Protein AF-A0A2S4KTC9-F1 (afdb_monomer_lite)

Foldseek 3Di:
DDDDDDDPPPPPPPPPQCVCLLDPPDADPDAADPCLVVDPLLVLLPAQDQDDPLNVLLLVLQCVQLVPPPDPPVCSVVRPDGDLVSVLCSLVVDDPVSNVSLLVSLVRLLVVCVVCVVVSSVCSVRVVNSSVCSCVVDDNSSVSSVNSVSSSVSNCVVPPDPDDDDPPPPPDDDDDDDDDDDDDDDDDDDDDDDDDDDDDDDDDDDPPDDDDDDDDDDDDD

Structure (mmCIF, N/CA/C/O backbone):
data_AF-A0A2S4KTC9-F1
#
_entry.id   AF-A0A2S4KTC9-F1
#
loop_
_atom_site.group_PDB
_atom_site.id
_atom_site.type_symbol
_atom_site.label_atom_id
_atom_site.label_alt_id
_atom_site.label_comp_id
_atom_site.label_asym_id
_atom_site.label_entity_id
_atom_site.label_seq_id
_atom_site.pdbx_PDB_ins_code
_atom_site.Cartn_x
_atom_site.Cartn_y
_atom_site.Cartn_z
_atom_site.occupancy
_atom_site.B_iso_or_equiv
_atom_site.auth_seq_id
_atom_site.auth_comp_id
_atom_site.auth_asym_id
_atom_site.auth_atom_id
_atom_site.pdbx_PDB_model_num
ATOM 1 N N . MET A 1 1 ? -43.447 -28.171 -17.732 1.00 36.06 1 MET A N 1
ATOM 2 C CA . MET A 1 1 ? -42.106 -27.957 -18.315 1.00 36.06 1 MET A CA 1
ATOM 3 C C . MET A 1 1 ? -41.430 -26.846 -17.521 1.00 36.06 1 MET A C 1
ATOM 5 O O . MET A 1 1 ? -41.866 -25.710 -17.619 1.00 36.06 1 MET A O 1
ATOM 9 N N . LYS A 1 2 ? -40.484 -27.182 -16.632 1.00 36.31 2 LYS A N 1
ATOM 10 C CA . LYS A 1 2 ? -39.715 -26.209 -15.835 1.00 36.31 2 LYS A CA 1
ATOM 11 C C . LYS A 1 2 ? -38.418 -25.915 -16.589 1.00 36.31 2 LYS A C 1
ATOM 13 O O . LYS A 1 2 ? -37.618 -26.827 -16.763 1.00 36.31 2 LYS A O 1
ATOM 18 N N . ALA A 1 3 ? -38.237 -24.682 -17.050 1.00 37.72 3 ALA A N 1
ATOM 19 C CA . ALA A 1 3 ? -36.961 -24.231 -17.589 1.00 37.72 3 ALA A CA 1
ATOM 20 C C . ALA A 1 3 ? -36.014 -23.956 -16.413 1.00 37.72 3 ALA A C 1
ATOM 22 O O . ALA A 1 3 ? -36.269 -23.077 -15.592 1.00 37.72 3 ALA A O 1
ATOM 23 N N . ILE A 1 4 ? -34.960 -24.760 -16.305 1.00 44.88 4 ILE A N 1
ATOM 24 C CA . ILE A 1 4 ? -33.845 -24.530 -15.389 1.00 44.88 4 ILE A CA 1
ATOM 25 C C . ILE A 1 4 ? -32.937 -23.521 -16.091 1.00 44.88 4 ILE A C 1
ATOM 27 O O . ILE A 1 4 ? -32.283 -23.853 -17.076 1.00 44.88 4 ILE A O 1
ATOM 31 N N . VAL A 1 5 ? -32.948 -22.273 -15.628 1.00 44.38 5 VAL A N 1
ATOM 32 C CA . VAL A 1 5 ? -31.978 -21.260 -16.050 1.00 44.38 5 VAL A CA 1
ATOM 33 C C . VAL A 1 5 ? -30.711 -21.501 -15.234 1.00 44.38 5 VAL A C 1
ATOM 35 O O . VAL A 1 5 ? -30.657 -21.181 -14.049 1.00 44.38 5 VAL A O 1
ATOM 38 N N . SER A 1 6 ? -29.711 -22.129 -15.853 1.00 38.28 6 SER A N 1
ATOM 39 C CA . SER A 1 6 ? -28.373 -22.261 -15.277 1.00 38.28 6 SER A CA 1
ATOM 40 C C . SER A 1 6 ? -27.699 -20.890 -15.245 1.00 38.28 6 SER A C 1
ATOM 42 O O . SER A 1 6 ? -27.316 -20.357 -16.284 1.00 38.28 6 SER A O 1
ATOM 44 N N . LEU A 1 7 ? -27.551 -20.319 -14.050 1.00 39.88 7 LEU A N 1
ATOM 45 C CA . LEU A 1 7 ? -26.661 -19.187 -13.801 1.00 39.88 7 LEU A CA 1
ATOM 46 C C . LEU A 1 7 ? -25.215 -19.680 -13.935 1.00 39.88 7 LEU A C 1
ATOM 48 O O . LEU A 1 7 ? -24.722 -20.400 -13.068 1.00 39.88 7 LEU A O 1
ATOM 52 N N . LEU A 1 8 ? -24.536 -19.308 -15.023 1.00 39.69 8 LEU A N 1
ATOM 53 C CA . LEU A 1 8 ? -23.080 -19.385 -15.074 1.00 39.69 8 LEU A CA 1
ATOM 54 C C . LEU A 1 8 ? -22.525 -18.371 -14.068 1.00 39.69 8 LEU A C 1
ATOM 56 O O . LEU A 1 8 ? -22.583 -17.165 -14.294 1.00 39.69 8 LEU A O 1
ATOM 60 N N . GLN A 1 9 ? -21.987 -18.863 -12.954 1.00 38.97 9 GLN A N 1
ATOM 61 C CA . GLN A 1 9 ? -21.106 -18.072 -12.105 1.00 38.97 9 GLN A CA 1
ATOM 62 C C . GLN A 1 9 ? -19.800 -17.858 -12.871 1.00 38.97 9 GLN A C 1
ATOM 64 O O . GLN A 1 9 ? -18.959 -18.752 -12.952 1.00 38.97 9 GLN A O 1
ATOM 69 N N . ALA A 1 10 ? -19.633 -16.672 -13.452 1.00 34.69 10 ALA A N 1
ATOM 70 C CA . ALA A 1 10 ? -18.311 -16.188 -13.805 1.00 34.69 10 ALA A CA 1
ATOM 71 C C . ALA A 1 10 ? -17.609 -15.827 -12.492 1.00 34.69 10 ALA A C 1
ATOM 73 O O . ALA A 1 10 ? -17.764 -14.726 -11.969 1.00 34.69 10 ALA A O 1
ATOM 74 N N . ALA A 1 11 ? -16.877 -16.782 -11.920 1.00 35.28 11 ALA A N 1
ATOM 75 C CA . ALA A 1 11 ? -15.849 -16.447 -10.954 1.00 35.28 11 ALA A CA 1
ATOM 76 C C . ALA A 1 11 ? -14.828 -15.584 -11.702 1.00 35.28 11 ALA A C 1
ATOM 78 O O . ALA A 1 11 ? -14.094 -16.086 -12.555 1.00 35.28 11 ALA A O 1
ATOM 79 N N . ALA A 1 12 ? -14.820 -1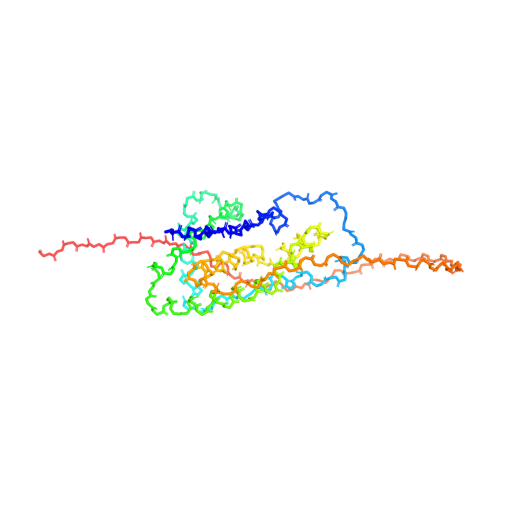4.279 -11.431 1.00 40.16 12 ALA A N 1
ATOM 80 C CA . ALA A 1 12 ? -13.681 -13.449 -11.766 1.00 40.16 12 ALA A CA 1
ATOM 81 C C . ALA A 1 12 ? -12.508 -14.014 -10.965 1.00 40.16 12 ALA A C 1
ATOM 83 O O . ALA A 1 12 ? -12.368 -13.769 -9.768 1.00 40.16 12 ALA A O 1
ATOM 84 N N . VAL A 1 13 ? -11.705 -14.853 -11.614 1.00 33.12 13 VAL A N 1
ATOM 85 C CA . VAL A 1 13 ? -10.377 -15.176 -11.123 1.00 33.12 13 VAL A CA 1
ATOM 86 C C . VAL A 1 13 ? -9.658 -13.837 -11.136 1.00 33.12 13 VAL A C 1
ATOM 88 O O . VAL A 1 13 ? -9.292 -13.345 -12.202 1.00 33.12 13 VAL A O 1
ATOM 91 N N . VAL A 1 14 ? -9.531 -13.202 -9.968 1.00 40.06 14 VAL A N 1
ATOM 92 C CA . VAL A 1 14 ? -8.525 -12.164 -9.761 1.00 40.06 14 VAL A CA 1
ATOM 93 C C . VAL A 1 14 ? -7.234 -12.853 -10.159 1.00 40.06 14 VAL A C 1
ATOM 95 O O . VAL A 1 14 ? -6.772 -13.743 -9.441 1.00 40.06 14 VAL A O 1
ATOM 98 N N . ALA A 1 15 ? -6.751 -12.559 -11.370 1.00 37.19 15 ALA A N 1
ATOM 99 C CA . ALA A 1 15 ? -5.492 -13.085 -11.857 1.00 37.19 15 ALA A CA 1
ATOM 100 C C . ALA A 1 15 ? -4.503 -12.881 -10.721 1.00 37.19 15 ALA A C 1
ATOM 102 O O . ALA A 1 15 ? -4.422 -11.771 -10.184 1.00 37.19 15 ALA A O 1
ATOM 103 N N . GLY A 1 16 ? -3.888 -13.983 -10.282 1.00 37.47 16 GLY A N 1
ATOM 104 C CA . GLY A 1 16 ? -2.955 -13.986 -9.172 1.00 37.47 16 GLY A CA 1
ATOM 105 C C . GLY A 1 16 ? -2.035 -12.799 -9.357 1.00 37.47 16 GLY A C 1
ATOM 106 O O . GLY A 1 16 ? -1.296 -12.722 -10.333 1.00 37.47 16 GLY A O 1
ATOM 107 N N . ILE A 1 17 ? -2.192 -11.821 -8.474 1.00 48.12 17 ILE A N 1
ATOM 108 C CA . ILE A 1 17 ? -1.344 -10.650 -8.436 1.00 48.12 17 ILE A CA 1
ATOM 109 C C . ILE A 1 17 ? 0.048 -11.241 -8.300 1.00 48.12 17 ILE A C 1
ATOM 111 O O . ILE A 1 17 ? 0.321 -11.922 -7.312 1.00 48.12 17 ILE A O 1
ATOM 115 N N . GLU A 1 18 ? 0.911 -11.039 -9.287 1.00 58.03 18 GLU A N 1
ATOM 116 C CA . GLU A 1 18 ? 2.333 -11.318 -9.126 1.00 58.03 18 GLU A CA 1
ATOM 117 C C . GLU A 1 18 ? 2.867 -10.237 -8.176 1.00 58.03 18 GLU A C 1
ATOM 119 O O . GLU A 1 18 ? 3.537 -9.287 -8.574 1.00 58.03 18 GLU A O 1
ATOM 124 N N . VAL A 1 19 ? 2.492 -10.343 -6.893 1.00 69.81 19 VAL A N 1
ATOM 125 C CA . VAL A 1 19 ? 2.931 -9.495 -5.772 1.00 69.81 19 VAL A CA 1
ATOM 126 C C . VAL A 1 19 ? 4.458 -9.399 -5.787 1.00 69.81 19 VAL A C 1
ATOM 128 O O . VAL A 1 19 ? 5.014 -8.356 -5.462 1.00 69.81 19 VAL A O 1
ATOM 131 N N . SER A 1 20 ? 5.112 -10.454 -6.275 1.00 77.94 20 SER A N 1
ATOM 132 C CA . SER A 1 20 ? 6.529 -10.567 -6.603 1.00 77.94 20 SER A CA 1
ATOM 133 C C . SER A 1 20 ? 7.080 -9.402 -7.435 1.00 77.94 20 SER A C 1
ATOM 135 O O . SER A 1 20 ? 8.191 -8.946 -7.173 1.00 77.94 20 SER A O 1
ATOM 137 N N . HIS A 1 21 ? 6.336 -8.904 -8.430 1.00 83.88 21 HIS A N 1
ATOM 138 C CA . HIS A 1 21 ? 6.775 -7.776 -9.258 1.00 83.88 21 HIS A CA 1
ATOM 139 C C . HIS A 1 21 ? 6.640 -6.442 -8.526 1.00 83.88 21 HIS A C 1
ATOM 141 O O . HIS A 1 21 ? 7.519 -5.594 -8.642 1.00 83.88 21 HIS A O 1
ATOM 147 N N . LEU A 1 22 ? 5.568 -6.263 -7.751 1.00 91.69 22 LEU A N 1
ATOM 148 C CA . LEU A 1 22 ? 5.339 -5.035 -6.985 1.00 91.69 22 LEU A CA 1
ATOM 149 C C . LEU A 1 22 ? 6.280 -4.922 -5.778 1.00 91.69 22 LEU A C 1
ATOM 151 O O . LEU A 1 22 ? 6.686 -3.818 -5.425 1.00 91.69 22 LEU A O 1
ATOM 155 N N . PHE A 1 23 ? 6.652 -6.051 -5.174 1.00 91.56 23 PHE A N 1
ATOM 156 C CA . PHE A 1 23 ? 7.494 -6.118 -3.980 1.00 91.56 23 PHE A CA 1
ATOM 157 C C . PHE A 1 23 ? 8.637 -7.125 -4.174 1.00 91.56 23 PHE A C 1
ATOM 159 O O . PHE A 1 23 ? 8.654 -8.183 -3.538 1.00 91.56 23 PHE A O 1
ATOM 166 N N . PRO A 1 24 ? 9.602 -6.833 -5.065 1.00 87.50 24 PRO A N 1
ATOM 167 C CA . PRO A 1 24 ? 10.708 -7.742 -5.324 1.00 87.50 24 PRO A CA 1
ATOM 168 C C . PRO A 1 24 ? 11.616 -7.829 -4.096 1.00 87.50 24 PRO A C 1
ATOM 170 O O . PRO A 1 24 ? 12.145 -6.812 -3.648 1.00 87.50 24 PRO A O 1
ATOM 173 N N . THR A 1 25 ? 11.877 -9.039 -3.599 1.00 83.44 25 THR A N 1
ATOM 174 C CA . THR A 1 25 ? 12.840 -9.285 -2.507 1.00 83.44 25 THR A CA 1
ATOM 175 C C . THR A 1 25 ? 14.275 -9.414 -3.025 1.00 83.44 25 THR A C 1
ATOM 177 O O . THR A 1 25 ? 15.205 -8.882 -2.426 1.00 83.44 25 THR A O 1
ATOM 180 N N . ALA A 1 26 ? 14.475 -9.988 -4.215 1.00 85.81 26 ALA A N 1
ATOM 181 C CA . ALA A 1 26 ? 15.781 -10.105 -4.870 1.00 85.81 26 ALA A CA 1
ATOM 182 C C . ALA A 1 26 ? 16.015 -9.043 -5.957 1.00 85.81 26 ALA A C 1
ATOM 184 O O . ALA A 1 26 ? 15.080 -8.626 -6.644 1.00 85.81 26 ALA A O 1
ATOM 185 N N . SER A 1 27 ? 17.274 -8.621 -6.123 1.00 87.38 27 SER A N 1
ATOM 186 C CA . SER A 1 27 ? 17.652 -7.637 -7.147 1.00 87.38 27 SER A CA 1
ATOM 187 C C . SER A 1 27 ? 17.225 -8.098 -8.534 1.00 87.38 27 SER A C 1
ATOM 189 O O . SER A 1 27 ? 17.545 -9.229 -8.911 1.00 87.38 27 SER A O 1
ATOM 191 N N . PRO A 1 28 ? 16.523 -7.247 -9.307 1.00 88.56 28 PRO A N 1
ATOM 192 C CA . PRO A 1 28 ? 16.201 -7.562 -10.683 1.00 88.56 28 PRO A CA 1
ATOM 193 C C . PRO A 1 28 ? 17.468 -7.843 -11.485 1.00 88.56 28 PRO A C 1
ATOM 195 O O . PRO A 1 28 ? 18.471 -7.146 -11.366 1.00 88.56 28 PRO A O 1
ATOM 198 N N . THR A 1 29 ? 17.415 -8.875 -12.319 1.00 89.12 29 THR A N 1
ATOM 199 C CA . THR A 1 29 ? 18.533 -9.269 -13.190 1.00 89.12 29 THR A CA 1
ATOM 200 C C . THR A 1 29 ? 18.402 -8.703 -14.603 1.00 89.12 29 THR A C 1
ATOM 202 O O . THR A 1 29 ? 19.382 -8.620 -15.340 1.00 89.12 29 THR A O 1
ATOM 205 N N . LYS A 1 30 ? 17.186 -8.317 -14.998 1.00 89.75 30 LYS A N 1
ATOM 206 C CA . LYS A 1 30 ? 16.872 -7.720 -16.298 1.00 89.75 30 LYS A CA 1
ATOM 207 C C . LYS A 1 30 ? 17.246 -6.241 -16.289 1.00 89.75 30 LYS A C 1
ATOM 209 O O . LYS A 1 30 ? 16.912 -5.554 -15.337 1.00 89.75 30 LYS A O 1
ATOM 214 N N . ASN A 1 31 ? 17.857 -5.747 -17.366 1.00 93.81 31 ASN A N 1
ATOM 215 C CA . ASN A 1 31 ? 18.096 -4.315 -17.547 1.00 93.81 31 ASN A CA 1
ATOM 216 C C . ASN A 1 31 ? 16.815 -3.578 -17.942 1.00 93.81 31 ASN A C 1
ATOM 218 O O . ASN A 1 31 ? 16.047 -4.050 -18.786 1.00 93.81 31 ASN A O 1
ATOM 222 N N . ASP A 1 32 ? 16.639 -2.390 -17.379 1.00 96.88 32 ASP A N 1
ATOM 223 C CA . ASP A 1 32 ? 15.518 -1.523 -17.715 1.00 96.88 32 ASP A CA 1
ATOM 224 C C . ASP A 1 32 ? 15.699 -0.916 -19.118 1.00 96.88 32 ASP A C 1
ATOM 226 O O . ASP A 1 32 ? 16.801 -0.474 -19.470 1.00 96.88 32 ASP A O 1
ATOM 230 N N . PRO A 1 33 ? 14.628 -0.841 -19.924 1.00 97.00 33 PRO A N 1
ATOM 231 C CA . PRO A 1 33 ? 14.599 -0.008 -21.119 1.00 97.00 33 PRO A CA 1
ATOM 232 C C . PRO A 1 33 ? 14.941 1.458 -20.821 1.00 97.00 33 PRO A C 1
ATOM 234 O O . PRO A 1 33 ? 14.668 1.976 -19.739 1.00 97.00 33 PRO A O 1
ATOM 237 N N . TRP A 1 34 ? 15.489 2.169 -21.811 1.00 96.06 34 TRP A N 1
ATOM 238 C CA . TRP A 1 34 ? 15.947 3.553 -21.631 1.00 96.06 34 TRP A CA 1
ATOM 239 C C . TRP A 1 34 ? 14.836 4.512 -21.161 1.00 96.06 34 TRP A C 1
ATOM 241 O O . TRP A 1 34 ? 15.108 5.413 -20.369 1.00 96.06 34 TRP A O 1
ATOM 251 N N . TYR A 1 35 ? 13.590 4.305 -21.602 1.00 94.81 35 TYR A N 1
ATOM 252 C CA . TYR A 1 35 ? 12.451 5.162 -21.253 1.00 94.81 35 TYR A CA 1
ATOM 253 C C . TYR A 1 35 ? 12.045 5.045 -19.778 1.00 94.81 35 TYR A C 1
ATOM 255 O O . TYR A 1 35 ? 11.466 5.971 -19.223 1.00 94.81 35 TYR A O 1
ATOM 263 N N . CYS A 1 36 ? 12.432 3.972 -19.084 1.00 96.50 36 CYS A N 1
ATOM 264 C CA . CYS A 1 36 ? 12.204 3.847 -17.643 1.00 96.50 36 CYS A CA 1
ATOM 265 C C . CYS A 1 36 ? 12.904 4.952 -16.836 1.00 96.50 36 CYS A C 1
ATOM 267 O O . CYS A 1 36 ? 12.547 5.203 -15.689 1.00 96.50 36 CYS A O 1
ATOM 269 N N . ALA A 1 37 ? 13.915 5.618 -17.408 1.00 94.12 37 ALA A N 1
ATOM 270 C CA . ALA A 1 37 ? 14.579 6.753 -16.774 1.00 94.12 37 ALA A CA 1
ATOM 271 C C . ALA A 1 37 ? 13.737 8.042 -16.783 1.00 94.12 37 ALA A C 1
ATOM 273 O O . ALA A 1 37 ? 14.039 8.948 -16.008 1.00 94.12 37 ALA A O 1
ATOM 274 N N . THR A 1 38 ? 12.723 8.142 -17.648 1.00 94.12 38 THR A N 1
ATOM 275 C CA . THR A 1 38 ? 11.837 9.315 -17.742 1.00 94.12 38 THR A CA 1
ATOM 276 C C . THR A 1 38 ? 10.508 9.126 -17.016 1.00 94.12 38 THR A C 1
ATOM 278 O O . THR A 1 38 ? 9.791 10.101 -16.806 1.00 94.12 38 THR A O 1
ATOM 281 N N . GLU A 1 39 ? 10.182 7.897 -16.615 1.00 94.88 39 GLU A N 1
ATOM 282 C CA . GLU A 1 39 ? 8.962 7.581 -15.872 1.00 94.88 39 GLU A CA 1
ATOM 283 C C . GLU A 1 39 ? 8.995 8.139 -14.442 1.00 94.88 39 GLU A C 1
ATOM 285 O O . GLU A 1 39 ? 9.984 8.000 -13.716 1.00 94.88 39 GLU A O 1
ATOM 290 N N . ASN A 1 40 ? 7.878 8.715 -13.986 1.00 96.00 40 ASN A N 1
ATOM 291 C CA . ASN A 1 40 ? 7.725 9.166 -12.600 1.00 96.00 40 ASN A CA 1
ATOM 292 C C . ASN A 1 40 ? 7.293 8.009 -11.684 1.00 96.00 40 ASN A C 1
ATOM 294 O O . ASN A 1 40 ? 6.190 8.000 -11.129 1.00 96.00 40 ASN A O 1
ATOM 298 N N . ILE A 1 41 ? 8.167 7.016 -11.528 1.00 96.19 41 ILE A N 1
ATOM 299 C CA . ILE A 1 41 ? 7.840 5.788 -10.790 1.00 96.19 41 ILE A CA 1
ATOM 300 C C . ILE A 1 41 ? 7.650 6.051 -9.287 1.00 96.19 41 ILE A C 1
ATOM 302 O O . ILE A 1 41 ? 6.814 5.422 -8.643 1.00 96.19 41 ILE A O 1
ATOM 306 N N . THR A 1 42 ? 8.346 7.041 -8.727 1.00 95.81 42 THR A N 1
ATOM 307 C CA . THR A 1 42 ? 8.204 7.438 -7.317 1.00 95.81 42 THR A CA 1
ATOM 308 C C . THR A 1 42 ? 6.762 7.805 -6.948 1.00 95.81 42 THR A C 1
ATOM 310 O O . THR A 1 42 ? 6.350 7.593 -5.809 1.00 95.81 42 THR A O 1
ATOM 313 N N . SER A 1 43 ? 5.957 8.280 -7.906 1.00 95.75 43 SER A N 1
ATOM 314 C CA . SER A 1 43 ? 4.544 8.611 -7.674 1.00 95.75 43 SER A CA 1
ATOM 315 C C . SER A 1 43 ? 3.662 7.412 -7.290 1.00 95.75 43 SER A C 1
ATOM 317 O O . SER A 1 43 ? 2.624 7.609 -6.662 1.00 95.75 43 SER A O 1
ATOM 319 N N . TYR A 1 44 ? 4.076 6.175 -7.595 1.00 96.31 44 TYR A N 1
ATOM 320 C CA . TYR A 1 44 ? 3.381 4.959 -7.147 1.00 96.31 44 TYR A CA 1
ATOM 321 C C . TYR A 1 44 ? 3.645 4.617 -5.678 1.00 96.31 44 TYR A C 1
ATOM 323 O O . TYR A 1 44 ? 2.954 3.779 -5.110 1.00 96.31 44 TYR A O 1
ATOM 331 N N . PHE A 1 45 ? 4.626 5.261 -5.050 1.00 96.25 45 PHE A N 1
ATOM 332 C CA . PHE A 1 45 ? 4.949 5.069 -3.638 1.00 96.25 45 PHE A CA 1
ATOM 333 C C . PHE A 1 45 ? 4.508 6.259 -2.775 1.00 96.25 45 PHE A C 1
ATOM 335 O O . PHE A 1 45 ? 4.548 6.181 -1.546 1.00 96.25 45 PHE A O 1
ATOM 342 N N . ASP A 1 46 ? 4.027 7.342 -3.395 1.00 94.50 46 ASP A N 1
ATOM 343 C CA . ASP A 1 46 ? 3.349 8.435 -2.698 1.00 94.50 46 ASP A CA 1
ATOM 344 C C . ASP A 1 46 ? 1.849 8.150 -2.569 1.00 94.50 46 ASP A C 1
ATOM 346 O O . ASP A 1 46 ? 0.989 8.687 -3.272 1.00 94.50 46 ASP A O 1
ATOM 350 N N . VAL A 1 47 ? 1.561 7.199 -1.691 1.00 96.69 47 VAL A N 1
ATOM 351 C CA . VAL A 1 47 ? 0.212 6.709 -1.419 1.00 96.69 47 VAL A CA 1
ATOM 352 C C . VAL A 1 47 ? -0.542 7.611 -0.433 1.00 96.69 47 VAL A C 1
ATOM 354 O O . VAL A 1 47 ? 0.094 8.339 0.341 1.00 96.69 47 VAL A O 1
ATOM 357 N N . PRO A 1 48 ? -1.887 7.524 -0.378 1.00 96.81 48 PRO A N 1
ATOM 358 C CA . PRO A 1 48 ? -2.666 8.110 0.703 1.00 96.81 48 PRO A CA 1
ATOM 359 C C . PRO A 1 48 ? -2.193 7.570 2.055 1.00 96.81 48 PRO A C 1
ATOM 361 O O . PRO A 1 48 ? -2.104 6.356 2.265 1.00 96.81 48 PRO A O 1
ATOM 364 N N . LYS A 1 49 ? -1.893 8.474 2.988 1.00 94.62 49 LYS A N 1
ATOM 365 C CA . LYS A 1 49 ? -1.405 8.129 4.329 1.00 94.62 49 LYS A CA 1
ATOM 366 C C . LYS A 1 49 ? -2.462 8.490 5.371 1.00 94.62 49 LYS A C 1
ATOM 368 O O . LYS A 1 49 ? -3.004 9.597 5.315 1.00 94.62 49 LYS A O 1
ATOM 373 N N . PRO A 1 50 ? -2.735 7.609 6.348 1.00 94.81 50 PRO A N 1
ATOM 374 C CA . PRO A 1 50 ? -3.613 7.950 7.453 1.00 94.81 50 PRO A CA 1
ATOM 375 C C . PRO A 1 50 ? -2.966 9.055 8.296 1.00 94.81 50 PRO A C 1
ATOM 377 O O . PRO A 1 50 ? -1.739 9.165 8.382 1.00 94.81 50 PRO A O 1
ATOM 380 N N . THR A 1 51 ? -3.787 9.865 8.956 1.00 93.19 51 THR A N 1
ATOM 381 C CA . THR A 1 51 ? -3.322 10.975 9.797 1.00 93.19 51 THR A CA 1
ATOM 382 C C . THR A 1 51 ? -3.907 10.891 11.206 1.00 93.19 51 THR A C 1
ATOM 384 O O . THR A 1 51 ? -4.849 10.139 11.464 1.00 93.19 51 THR A O 1
ATOM 387 N N . ALA A 1 52 ? -3.317 11.652 12.133 1.00 94.06 52 ALA A N 1
ATOM 388 C CA . ALA A 1 52 ? -3.803 11.834 13.502 1.00 94.06 52 ALA A CA 1
ATOM 389 C C . ALA A 1 52 ? -4.152 10.507 14.216 1.00 94.06 52 ALA A C 1
ATOM 391 O O . ALA A 1 52 ? -3.366 9.559 14.191 1.00 94.06 52 ALA A O 1
ATOM 392 N N . ALA A 1 53 ? -5.324 10.440 14.858 1.00 94.88 53 ALA A N 1
ATOM 393 C CA . ALA A 1 53 ? -5.764 9.296 15.655 1.00 94.88 53 ALA A CA 1
ATOM 394 C C . ALA A 1 53 ? -5.838 7.988 14.852 1.00 94.88 53 ALA A C 1
ATOM 396 O O . ALA A 1 53 ? -5.511 6.928 15.386 1.00 94.88 53 ALA A O 1
ATOM 397 N N . LEU A 1 54 ? -6.210 8.055 13.566 1.00 96.25 54 LEU A N 1
ATOM 398 C CA . LEU A 1 54 ? -6.238 6.875 12.705 1.00 96.25 54 LEU A CA 1
ATOM 399 C C . LEU A 1 54 ? -4.831 6.315 12.498 1.00 96.25 54 LEU A C 1
ATOM 401 O O . LEU A 1 54 ? -4.638 5.107 12.615 1.00 96.25 54 LEU A O 1
ATOM 405 N N . LYS A 1 55 ? -3.845 7.184 12.239 1.00 95.31 55 LYS A N 1
ATOM 406 C CA . LYS A 1 55 ? -2.453 6.750 12.089 1.00 95.31 55 LYS A CA 1
ATOM 407 C C . LYS A 1 55 ? -1.967 6.041 13.354 1.00 95.31 55 LYS A C 1
ATOM 409 O O . LYS A 1 55 ? -1.471 4.925 13.265 1.00 95.31 55 LYS A O 1
ATOM 414 N N . THR A 1 56 ? -2.167 6.650 14.522 1.00 96.25 56 THR A N 1
ATOM 415 C CA . THR A 1 56 ? -1.748 6.066 15.807 1.00 96.25 56 THR A CA 1
ATOM 416 C C . THR A 1 56 ? -2.398 4.704 16.058 1.00 96.25 56 THR A C 1
ATOM 418 O O . THR A 1 56 ? -1.733 3.770 16.510 1.00 96.25 56 THR A O 1
ATOM 421 N N . ALA A 1 57 ? -3.689 4.565 15.748 1.00 96.69 57 ALA A N 1
ATOM 422 C CA . ALA A 1 57 ? -4.404 3.304 15.909 1.00 96.69 57 ALA A CA 1
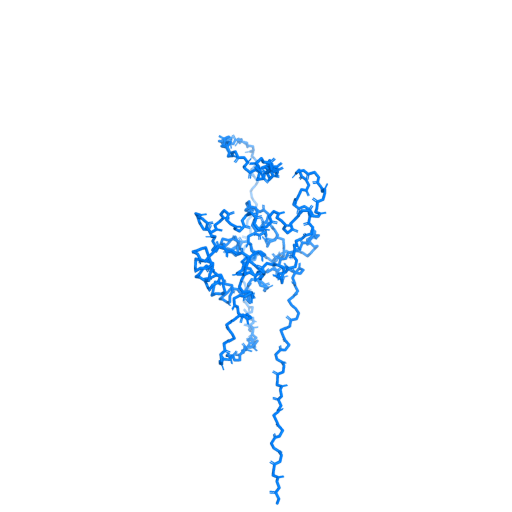ATOM 423 C C . ALA A 1 57 ? -3.897 2.220 14.943 1.00 96.69 57 ALA A C 1
ATOM 425 O O . ALA A 1 57 ? -3.697 1.081 15.363 1.00 96.69 57 ALA A O 1
ATOM 426 N N . LEU A 1 58 ? -3.648 2.568 13.677 1.00 95.94 58 LEU A N 1
ATOM 427 C CA . LEU A 1 58 ? -3.101 1.645 12.678 1.00 95.94 58 LEU A CA 1
ATOM 428 C C . LEU A 1 58 ? -1.670 1.214 13.008 1.00 95.94 58 LEU A C 1
ATOM 430 O O . LEU A 1 58 ? -1.360 0.032 12.885 1.00 95.94 58 LEU A O 1
ATOM 434 N N . ASP A 1 59 ? -0.824 2.137 13.472 1.00 93.25 59 ASP A N 1
ATOM 435 C CA . ASP A 1 59 ? 0.532 1.818 13.929 1.00 93.25 59 ASP A CA 1
ATOM 436 C C . ASP A 1 59 ? 0.485 0.838 15.118 1.00 93.25 59 ASP A C 1
ATOM 438 O O . ASP A 1 59 ? 1.216 -0.153 15.142 1.00 93.25 59 ASP A O 1
ATOM 442 N N . SER A 1 60 ? -0.417 1.077 16.080 1.00 95.12 60 SER A N 1
ATOM 443 C CA . SER A 1 60 ? -0.595 0.216 17.260 1.00 95.12 60 SER A CA 1
ATOM 444 C C . SER A 1 60 ? -1.111 -1.174 16.882 1.00 95.12 60 SER A C 1
ATOM 446 O O . SER A 1 60 ? -0.603 -2.182 17.369 1.00 95.12 60 SER A O 1
ATOM 448 N N . TYR A 1 61 ? -2.088 -1.247 15.975 1.00 95.69 61 TYR A N 1
ATOM 449 C CA . TYR A 1 61 ? -2.596 -2.519 15.464 1.00 95.69 61 TYR A CA 1
ATOM 450 C C . TYR A 1 61 ? -1.526 -3.276 14.671 1.00 95.69 61 TYR A C 1
ATOM 452 O O . TYR A 1 61 ? -1.343 -4.477 14.857 1.00 95.69 61 TYR A O 1
ATOM 460 N N . GLY A 1 62 ? -0.766 -2.567 13.834 1.00 92.75 62 GLY A N 1
ATOM 461 C CA . GLY A 1 62 ? 0.366 -3.126 13.105 1.00 92.75 62 GLY A CA 1
ATOM 462 C C . GLY A 1 62 ? 1.410 -3.725 14.045 1.00 92.75 62 GLY A C 1
ATOM 463 O O . GLY A 1 62 ? 1.851 -4.849 13.818 1.00 92.75 62 GLY A O 1
ATOM 464 N N . ALA A 1 63 ? 1.759 -3.038 15.135 1.00 90.88 63 ALA A N 1
ATOM 465 C CA . ALA A 1 63 ? 2.692 -3.566 16.131 1.00 90.88 63 ALA A CA 1
ATOM 466 C C . ALA A 1 63 ? 2.238 -4.926 16.697 1.00 90.88 63 ALA A C 1
ATOM 468 O O . ALA A 1 63 ? 3.054 -5.840 16.819 1.00 90.88 63 ALA A O 1
ATOM 469 N N . GLU A 1 64 ? 0.937 -5.099 16.949 1.00 93.75 64 GLU A N 1
ATOM 470 C CA . GLU A 1 64 ? 0.372 -6.386 17.370 1.00 93.75 64 GLU A CA 1
ATOM 471 C C . GLU A 1 64 ? 0.445 -7.464 16.282 1.00 93.75 64 GLU A C 1
ATOM 473 O O . GLU A 1 64 ? 0.709 -8.627 16.597 1.00 93.75 64 GLU A O 1
ATOM 478 N N . LEU A 1 65 ? 0.260 -7.107 15.007 1.00 92.19 65 LEU A N 1
ATOM 479 C CA . LEU A 1 65 ? 0.424 -8.050 13.893 1.00 92.19 65 LEU A CA 1
ATOM 480 C C . LEU A 1 65 ? 1.876 -8.527 13.753 1.00 92.19 65 LEU A C 1
ATOM 482 O O . LEU A 1 65 ? 2.119 -9.687 13.420 1.00 92.19 65 LEU A O 1
ATOM 486 N N . TYR A 1 66 ? 2.837 -7.648 14.037 1.00 89.25 66 TYR A N 1
ATOM 487 C CA . TYR A 1 66 ? 4.266 -7.939 13.940 1.00 89.25 66 TYR A CA 1
ATOM 488 C C . TYR A 1 66 ? 4.876 -8.551 15.205 1.00 89.25 66 TYR A C 1
ATOM 490 O O . TYR A 1 66 ? 6.056 -8.891 15.186 1.00 89.25 66 TYR A O 1
ATOM 498 N N . LYS A 1 67 ? 4.118 -8.746 16.291 1.00 88.81 67 LYS A N 1
ATOM 499 C CA . LYS A 1 67 ? 4.672 -9.200 17.583 1.00 88.81 67 LYS A CA 1
ATOM 500 C C . LYS A 1 67 ? 5.401 -10.544 17.542 1.00 88.81 67 LYS A C 1
ATOM 502 O O . LYS A 1 67 ? 6.244 -10.810 18.389 1.00 88.81 67 LYS A O 1
ATOM 507 N N . ALA A 1 68 ? 5.051 -11.401 16.582 1.00 86.56 68 ALA A N 1
ATOM 508 C CA . ALA A 1 68 ? 5.705 -12.691 16.385 1.00 86.56 68 ALA A CA 1
ATOM 509 C C . ALA A 1 68 ? 7.076 -12.562 15.699 1.00 86.56 68 ALA A C 1
ATOM 511 O O . ALA A 1 68 ? 7.842 -13.523 15.691 1.00 86.56 68 ALA A O 1
ATOM 512 N N . CYS A 1 69 ? 7.396 -11.399 15.126 1.00 88.75 69 CYS A N 1
ATOM 513 C CA . CYS A 1 69 ? 8.716 -11.141 14.585 1.00 88.75 69 CYS A CA 1
ATOM 514 C C . CYS A 1 69 ? 9.683 -10.770 15.712 1.00 88.75 69 CYS A C 1
ATOM 516 O O . CYS A 1 69 ? 9.561 -9.720 16.339 1.00 88.75 69 CYS A O 1
ATOM 518 N N . THR A 1 70 ? 10.659 -11.642 15.947 1.00 90.38 70 THR A N 1
ATOM 519 C CA . THR A 1 70 ? 11.660 -11.502 17.013 1.00 90.38 70 THR A CA 1
ATOM 520 C C . THR A 1 70 ? 12.991 -10.942 16.516 1.00 90.38 70 THR A C 1
ATOM 522 O O . THR A 1 70 ? 13.987 -11.032 17.233 1.00 90.38 70 THR A O 1
ATOM 525 N N . LEU A 1 71 ? 13.040 -10.430 15.282 1.00 88.25 71 LEU A N 1
ATOM 526 C CA . LEU A 1 71 ? 14.252 -9.826 14.739 1.00 88.25 71 LEU A CA 1
ATOM 527 C C . LEU A 1 71 ? 14.631 -8.568 15.541 1.00 88.25 71 LEU A C 1
ATOM 529 O O . LEU A 1 71 ? 13.739 -7.873 16.047 1.00 88.25 71 LEU A O 1
ATOM 533 N N . PRO A 1 72 ? 15.936 -8.263 15.655 1.00 83.69 72 PRO A N 1
ATOM 534 C CA . PRO A 1 72 ? 16.406 -6.999 16.206 1.00 83.69 72 PRO A CA 1
ATOM 535 C C . PRO A 1 72 ? 15.774 -5.793 15.502 1.00 83.69 72 PRO A C 1
ATOM 537 O O . PRO A 1 72 ? 15.284 -5.887 14.375 1.00 83.69 72 PRO A O 1
ATOM 540 N N . LEU A 1 73 ? 15.787 -4.633 16.160 1.00 74.88 73 LEU A N 1
ATOM 541 C CA . LEU A 1 73 ? 15.142 -3.425 15.641 1.00 74.88 73 LEU A CA 1
ATOM 542 C C . LEU A 1 73 ? 15.692 -3.024 14.261 1.00 74.88 73 LEU A C 1
ATOM 544 O O . LEU A 1 73 ? 14.930 -2.609 13.389 1.00 74.88 73 LEU A O 1
ATOM 548 N N . GLU A 1 74 ? 16.998 -3.179 14.080 1.00 80.88 74 GLU A N 1
ATOM 549 C CA . GLU A 1 74 ? 17.752 -2.919 12.857 1.00 80.88 74 GLU A CA 1
ATOM 550 C C . GLU A 1 74 ? 17.361 -3.829 11.681 1.00 80.88 74 GLU A C 1
ATOM 552 O O . GLU A 1 74 ? 17.468 -3.410 10.532 1.00 80.88 74 GLU A O 1
ATOM 557 N N . GLU A 1 75 ? 16.839 -5.023 11.962 1.00 83.25 75 GLU A N 1
ATOM 558 C CA . GLU A 1 75 ? 16.426 -6.034 10.975 1.00 83.25 75 GLU A CA 1
ATOM 559 C C . GLU A 1 75 ? 14.897 -6.130 10.863 1.00 83.25 75 GLU A C 1
ATOM 561 O O . GLU A 1 75 ? 14.345 -6.977 10.163 1.00 83.25 75 GLU A O 1
ATOM 566 N N . ARG A 1 76 ? 14.151 -5.253 11.545 1.00 78.44 76 ARG A N 1
ATOM 567 C CA . ARG A 1 76 ? 12.690 -5.381 11.646 1.00 78.44 76 ARG A CA 1
ATOM 568 C C . ARG A 1 76 ? 11.953 -5.167 10.318 1.00 78.44 76 ARG A C 1
ATOM 570 O O . ARG A 1 76 ? 10.781 -5.515 10.203 1.00 78.44 76 ARG A O 1
ATOM 577 N N . LEU A 1 77 ? 12.628 -4.610 9.314 1.00 79.69 77 LEU A N 1
ATOM 578 C CA . LEU A 1 77 ? 12.115 -4.508 7.945 1.00 79.69 77 LEU A CA 1
ATOM 579 C C . LEU A 1 77 ? 12.191 -5.826 7.166 1.00 79.69 77 LEU A C 1
ATOM 581 O O . LEU A 1 77 ? 11.458 -5.975 6.190 1.00 79.69 77 LEU A O 1
ATOM 585 N N . ASP A 1 78 ? 12.993 -6.785 7.629 1.00 83.62 78 ASP A N 1
ATOM 586 C CA . ASP A 1 78 ? 13.095 -8.126 7.047 1.00 83.62 78 ASP A CA 1
ATOM 587 C C . ASP A 1 78 ? 12.020 -9.080 7.596 1.00 83.62 78 ASP A C 1
ATOM 589 O O . ASP A 1 78 ? 11.868 -10.212 7.128 1.00 83.62 78 ASP A O 1
ATOM 593 N N . CYS A 1 79 ? 11.225 -8.622 8.570 1.00 87.12 79 CYS A N 1
ATOM 594 C CA . CYS A 1 79 ? 10.054 -9.346 9.039 1.00 87.12 79 CYS A CA 1
ATOM 595 C C . CYS A 1 79 ? 9.079 -9.591 7.876 1.00 87.12 79 CYS A C 1
ATOM 597 O O . CYS A 1 79 ? 8.715 -8.643 7.169 1.00 87.12 79 CYS A O 1
ATOM 599 N N . PRO A 1 80 ? 8.560 -10.822 7.717 1.00 87.31 80 PRO A N 1
ATOM 600 C CA . PRO A 1 80 ? 7.510 -11.089 6.749 1.00 87.31 80 PRO A CA 1
ATOM 601 C C . PRO A 1 80 ? 6.331 -10.137 6.945 1.00 87.31 80 PRO A C 1
ATOM 603 O O . PRO A 1 80 ? 5.831 -9.961 8.059 1.00 87.31 80 PRO A O 1
ATOM 606 N N . TYR A 1 81 ? 5.880 -9.523 5.854 1.00 88.00 81 TYR A N 1
ATOM 607 C CA . TYR A 1 81 ? 4.715 -8.652 5.896 1.00 88.00 81 TYR A CA 1
ATOM 608 C C . TYR A 1 81 ? 3.459 -9.478 6.249 1.00 88.00 81 TYR A C 1
ATOM 610 O O . TYR A 1 81 ? 3.222 -10.503 5.601 1.00 88.00 81 TYR A O 1
ATOM 618 N N . PRO A 1 82 ? 2.647 -9.074 7.246 1.00 89.62 82 PRO A N 1
ATOM 619 C CA . PRO A 1 82 ? 1.431 -9.782 7.616 1.00 89.62 82 PRO A CA 1
ATOM 620 C C . PRO A 1 82 ? 0.488 -9.921 6.425 1.00 89.62 82 PRO A C 1
ATOM 622 O O . PRO A 1 82 ? 0.350 -9.003 5.617 1.00 89.62 82 PRO A O 1
ATOM 625 N N . ALA A 1 83 ? -0.206 -11.054 6.333 1.00 89.12 83 ALA A N 1
ATOM 626 C CA . ALA A 1 83 ? -1.204 -11.261 5.292 1.00 89.12 83 ALA A CA 1
ATOM 627 C C . ALA A 1 83 ? -2.236 -10.119 5.281 1.00 89.12 83 ALA A C 1
ATOM 629 O O . ALA A 1 83 ? -2.651 -9.640 6.338 1.00 89.12 83 ALA A O 1
ATOM 630 N N . TYR A 1 84 ? -2.684 -9.706 4.090 1.00 88.56 84 TYR A N 1
ATOM 631 C CA . TYR A 1 84 ? -3.652 -8.611 3.954 1.00 88.56 84 TYR A CA 1
ATOM 632 C C . TYR A 1 84 ? -4.938 -8.870 4.761 1.00 88.56 84 TYR A C 1
ATOM 634 O O . TYR A 1 84 ? -5.483 -7.953 5.363 1.00 88.56 84 TYR A O 1
ATOM 642 N N . SER A 1 85 ? -5.374 -10.131 4.857 1.00 90.44 85 SER A N 1
ATOM 643 C CA . SER A 1 85 ? -6.544 -10.535 5.642 1.00 90.44 85 SER A CA 1
ATOM 644 C C . SER A 1 85 ? -6.409 -10.196 7.129 1.00 90.44 85 SER A C 1
ATOM 646 O O . SER A 1 85 ? -7.398 -9.861 7.775 1.00 90.44 85 SER A O 1
ATOM 648 N N . SER A 1 86 ? -5.190 -10.237 7.679 1.00 93.94 86 SER A N 1
ATOM 649 C CA . SER A 1 86 ? -4.930 -9.832 9.064 1.00 93.94 86 SER A CA 1
ATOM 650 C C . SER A 1 86 ? -5.134 -8.330 9.258 1.00 93.94 86 SER A C 1
ATOM 652 O O . SER A 1 86 ? -5.593 -7.907 10.312 1.00 93.94 86 SER A O 1
ATOM 654 N N . TRP A 1 87 ? -4.859 -7.519 8.234 1.00 94.44 87 TRP A N 1
ATOM 655 C CA . TRP A 1 87 ? -5.120 -6.079 8.260 1.00 94.44 87 TRP A CA 1
ATOM 656 C C . TRP A 1 87 ? -6.616 -5.748 8.205 1.00 94.44 87 TRP A C 1
ATOM 658 O O . TRP A 1 87 ? -7.035 -4.754 8.797 1.00 94.44 87 TRP A O 1
ATOM 668 N N . CYS A 1 88 ? -7.434 -6.593 7.571 1.00 94.62 88 CYS A N 1
ATOM 669 C CA . CYS A 1 88 ? -8.884 -6.383 7.488 1.00 94.62 88 CYS A CA 1
ATOM 670 C C . CYS A 1 88 ? -9.586 -6.472 8.852 1.00 94.62 88 CYS A C 1
ATOM 672 O O . CYS A 1 88 ? -10.646 -5.876 9.038 1.00 94.62 88 CYS A O 1
ATOM 674 N N . GLY A 1 89 ? -8.972 -7.137 9.839 1.00 94.62 89 GLY A N 1
ATOM 675 C CA . GLY A 1 89 ? -9.478 -7.189 11.214 1.00 94.62 89 GLY A CA 1
ATOM 676 C C . GLY A 1 89 ? -9.469 -5.838 11.941 1.00 94.62 89 GLY A C 1
ATOM 677 O O . GLY A 1 89 ? -10.127 -5.699 12.976 1.00 94.62 89 GLY A O 1
ATOM 678 N N . PHE A 1 90 ? -8.775 -4.824 11.409 1.00 95.75 90 PHE A N 1
ATOM 679 C CA . PHE A 1 90 ? -8.695 -3.502 12.028 1.00 95.75 90 PHE A CA 1
ATOM 680 C C . PHE A 1 90 ? -10.069 -2.847 12.210 1.00 95.75 90 PHE A C 1
ATOM 682 O O . PHE A 1 90 ? -10.344 -2.306 13.278 1.00 95.75 90 PHE A O 1
ATOM 689 N N . ALA A 1 91 ? -10.956 -2.943 11.212 1.00 91.25 91 ALA A N 1
ATOM 690 C CA . ALA A 1 91 ? -12.290 -2.337 11.268 1.00 91.25 91 ALA A CA 1
ATOM 691 C C . ALA A 1 91 ? -13.148 -2.866 12.432 1.00 91.25 91 ALA A C 1
ATOM 693 O O . ALA A 1 91 ? -14.056 -2.181 12.891 1.00 91.25 91 ALA A O 1
ATOM 694 N N . THR A 1 92 ? -12.864 -4.081 12.909 1.00 92.19 92 THR A N 1
ATOM 695 C CA . THR A 1 92 ? -13.543 -4.693 14.059 1.00 92.19 92 THR A CA 1
ATOM 696 C C . THR A 1 92 ? -12.840 -4.385 15.381 1.00 92.19 92 THR A C 1
ATOM 698 O O . THR A 1 92 ? -13.492 -4.305 16.417 1.00 92.19 92 THR A O 1
ATOM 701 N N . ALA A 1 93 ? -11.514 -4.232 15.362 1.00 94.38 93 ALA A N 1
ATOM 702 C CA . ALA A 1 93 ? -10.712 -3.989 16.560 1.00 94.38 93 ALA A CA 1
ATOM 703 C C . ALA A 1 93 ? -10.667 -2.510 16.980 1.00 94.38 93 ALA A C 1
ATOM 705 O O . ALA A 1 93 ? -10.416 -2.206 18.147 1.00 94.38 93 ALA A O 1
ATOM 706 N N . ALA A 1 94 ? -10.859 -1.586 16.038 1.00 92.94 94 ALA A N 1
ATOM 707 C CA . ALA A 1 94 ? -10.750 -0.157 16.284 1.00 92.94 94 ALA A CA 1
ATOM 708 C C . ALA A 1 94 ? -11.926 0.392 17.112 1.00 92.94 94 ALA A C 1
ATOM 710 O O . ALA A 1 94 ? -13.054 -0.094 17.054 1.00 92.94 94 ALA A O 1
ATOM 711 N N . ALA A 1 95 ? -11.673 1.474 17.856 1.00 92.69 95 ALA A N 1
ATOM 712 C CA . ALA A 1 95 ? -12.740 2.229 18.505 1.00 92.69 95 ALA A CA 1
ATOM 713 C C . ALA A 1 95 ? -13.739 2.772 17.455 1.00 92.69 95 ALA A C 1
ATOM 715 O O . ALA A 1 95 ? -13.324 3.085 16.331 1.00 92.69 95 ALA A O 1
ATOM 716 N N . PRO A 1 96 ? -15.032 2.954 17.792 1.00 89.19 96 PRO A N 1
ATOM 717 C CA . PRO A 1 96 ? -16.044 3.396 16.826 1.00 89.19 96 PRO A CA 1
ATOM 718 C C . PRO A 1 96 ? -15.680 4.699 16.099 1.00 89.19 96 PRO A C 1
ATOM 720 O O . PRO A 1 96 ? -15.823 4.791 14.882 1.00 89.19 96 PRO A O 1
ATOM 723 N N . GLU A 1 97 ? -15.131 5.676 16.827 1.00 88.06 97 GLU A N 1
ATOM 724 C CA . GLU A 1 97 ? -14.690 6.957 16.260 1.00 88.06 97 GLU A CA 1
ATOM 725 C C . GLU A 1 97 ? -13.576 6.773 15.220 1.00 88.06 97 GLU A C 1
ATOM 727 O O . GLU A 1 97 ? -13.616 7.376 14.152 1.00 88.06 97 GLU A O 1
ATOM 732 N N . VAL A 1 98 ? -12.612 5.887 15.488 1.00 95.25 98 VAL A N 1
ATOM 733 C CA . VAL A 1 98 ? -11.504 5.570 14.572 1.00 95.25 98 VAL A CA 1
ATOM 734 C C . VAL A 1 98 ? -11.993 4.782 13.357 1.00 95.25 98 VAL A C 1
ATOM 736 O O . VAL A 1 98 ? -11.490 4.975 12.252 1.00 95.25 98 VAL A O 1
ATOM 739 N N . THR A 1 99 ? -12.998 3.929 13.542 1.00 92.62 99 THR A N 1
ATOM 740 C CA . THR A 1 99 ? -13.551 3.076 12.481 1.00 92.62 99 THR A CA 1
ATOM 741 C C . THR A 1 99 ? -14.183 3.901 11.358 1.00 92.62 99 THR A C 1
ATOM 743 O O . THR A 1 99 ? -14.006 3.578 10.183 1.00 92.62 99 THR A O 1
ATOM 746 N N . ALA A 1 100 ? -14.852 5.012 11.686 1.00 91.50 100 ALA A N 1
ATOM 747 C CA . ALA A 1 100 ? -15.390 5.928 10.678 1.00 91.50 100 ALA A CA 1
ATOM 7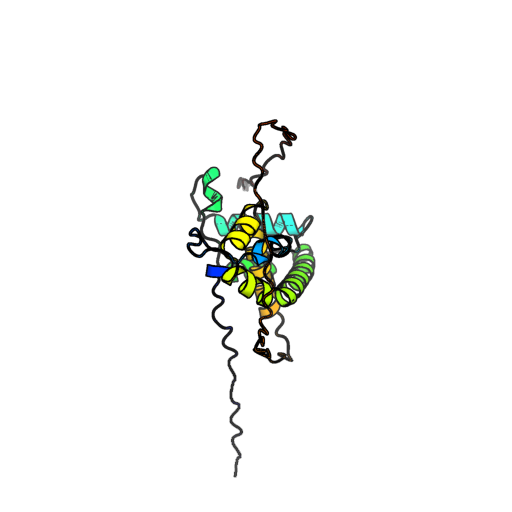48 C C . ALA A 1 100 ? -14.275 6.565 9.826 1.00 91.50 100 ALA A C 1
ATOM 750 O O . ALA A 1 100 ? -14.351 6.559 8.595 1.00 91.50 100 ALA A O 1
ATOM 751 N N . TYR A 1 101 ? -13.200 7.044 10.465 1.00 95.31 101 TYR A N 1
ATOM 752 C CA . TYR A 1 101 ? -12.032 7.575 9.752 1.00 95.31 101 TYR A CA 1
ATOM 753 C C . TYR A 1 101 ? -11.345 6.504 8.903 1.00 95.31 101 TYR A C 1
ATOM 755 O O . TYR A 1 101 ? -10.936 6.783 7.776 1.00 95.31 101 TYR A O 1
ATOM 763 N N . TYR A 1 102 ? -11.254 5.275 9.413 1.00 96.19 102 TYR A N 1
ATOM 764 C CA . TYR A 1 102 ? -10.705 4.149 8.669 1.00 96.19 102 TYR A CA 1
ATOM 765 C C . TYR A 1 102 ? -11.503 3.841 7.411 1.00 96.19 102 TYR A C 1
ATOM 767 O O . TYR A 1 102 ? -10.903 3.677 6.358 1.00 96.19 102 TYR A O 1
ATOM 775 N N . SER A 1 103 ? -12.836 3.804 7.490 1.00 94.38 103 SER A N 1
ATOM 776 C CA . SER A 1 103 ? -13.680 3.548 6.319 1.00 94.38 103 SER A CA 1
ATOM 777 C C . SER A 1 103 ? -13.458 4.596 5.222 1.00 94.38 103 SER A C 1
ATOM 779 O O . SER A 1 103 ? -13.259 4.237 4.061 1.00 94.38 103 SER A O 1
ATOM 781 N N . SER A 1 104 ? -13.389 5.882 5.593 1.00 95.31 104 SER A N 1
ATOM 782 C CA . SER A 1 104 ? -13.075 6.966 4.650 1.00 95.31 104 SER A CA 1
ATOM 783 C C . SER A 1 104 ? -11.687 6.798 4.028 1.00 95.31 104 SER A C 1
ATOM 785 O O . SER A 1 104 ? -11.534 6.919 2.815 1.00 95.31 104 SER A O 1
ATOM 787 N N . TYR A 1 105 ? -10.679 6.499 4.847 1.00 97.19 105 TYR A N 1
ATOM 788 C CA . TYR A 1 105 ? -9.309 6.289 4.386 1.00 97.19 105 TYR A CA 1
ATOM 789 C C . TYR A 1 105 ? -9.179 5.058 3.474 1.00 97.19 105 TYR A C 1
ATOM 791 O O . TYR A 1 105 ? -8.537 5.122 2.431 1.00 97.19 105 TYR A O 1
ATOM 799 N N . ALA A 1 106 ? -9.810 3.941 3.831 1.00 96.38 106 ALA A N 1
ATOM 800 C CA . ALA A 1 106 ? -9.757 2.704 3.062 1.00 96.38 106 ALA A CA 1
ATOM 801 C C . ALA A 1 106 ? -10.485 2.845 1.711 1.00 96.38 106 ALA A C 1
ATOM 803 O O . ALA A 1 106 ? -10.014 2.316 0.705 1.00 96.38 106 ALA A O 1
ATOM 804 N N . SER A 1 107 ? -11.564 3.635 1.658 1.00 96.81 107 SER A N 1
ATOM 805 C CA . SER A 1 107 ? -12.228 4.027 0.406 1.00 96.81 107 SER A CA 1
ATOM 806 C C . SER A 1 107 ? -11.311 4.849 -0.509 1.00 96.81 107 SER A C 1
ATOM 808 O O . SER A 1 107 ? -11.224 4.595 -1.716 1.00 96.81 107 SER A O 1
ATOM 810 N N . GLU A 1 108 ? -10.577 5.813 0.061 1.00 97.81 108 GLU A N 1
ATOM 811 C CA . GLU A 1 108 ? -9.581 6.603 -0.670 1.00 97.81 108 GLU A CA 1
ATOM 812 C C . GLU A 1 108 ? -8.435 5.721 -1.181 1.00 97.81 108 GLU A C 1
ATOM 814 O O . GLU A 1 108 ? -8.065 5.814 -2.352 1.00 97.81 108 GLU A O 1
ATOM 819 N N . ALA A 1 109 ? -7.917 4.825 -0.337 1.00 97.06 109 ALA A N 1
ATOM 820 C CA . ALA A 1 109 ? -6.884 3.860 -0.700 1.00 97.06 109 ALA A CA 1
ATOM 821 C C . ALA A 1 109 ? -7.338 2.941 -1.847 1.00 97.06 109 ALA A C 1
ATOM 823 O O . ALA A 1 109 ? -6.595 2.775 -2.818 1.00 97.06 109 ALA A O 1
ATOM 824 N N . SER A 1 110 ? -8.565 2.409 -1.776 1.00 96.38 110 SER A N 1
ATOM 825 C CA . SER A 1 110 ? -9.182 1.619 -2.852 1.00 96.38 110 SER A CA 1
ATOM 826 C C . SER A 1 110 ? -9.249 2.413 -4.155 1.00 96.38 110 SER A C 1
ATOM 828 O O . SER A 1 110 ? -8.672 2.007 -5.166 1.00 96.38 110 SER A O 1
ATOM 830 N N . SER A 1 111 ? -9.832 3.612 -4.118 1.00 96.94 111 SER A N 1
ATOM 831 C CA . SER A 1 111 ? -9.945 4.483 -5.293 1.00 96.94 111 SER A CA 1
ATOM 832 C C . SER A 1 111 ? -8.586 4.862 -5.887 1.00 96.94 111 SER A C 1
ATOM 834 O O . SER A 1 111 ? -8.440 4.967 -7.109 1.00 96.94 111 SER A O 1
ATOM 836 N N . TRP A 1 112 ? -7.587 5.107 -5.038 1.00 97.38 112 TRP A N 1
ATOM 837 C CA . TRP A 1 112 ? -6.235 5.457 -5.457 1.00 97.38 112 TRP A CA 1
ATOM 838 C C . TRP A 1 112 ? -5.534 4.275 -6.128 1.00 97.38 112 TRP A C 1
ATOM 840 O O . TRP A 1 112 ? -4.927 4.470 -7.189 1.00 97.38 112 TRP A O 1
ATOM 850 N N . TRP A 1 113 ? -5.643 3.077 -5.538 1.00 96.00 113 TRP A N 1
ATOM 851 C CA . TRP A 1 113 ? -5.020 1.856 -6.045 1.00 96.00 113 TRP A CA 1
ATOM 852 C C . TRP A 1 113 ? -5.687 1.391 -7.332 1.00 96.00 113 TRP A C 1
ATOM 854 O O . TRP A 1 113 ? -4.984 1.157 -8.309 1.00 96.00 113 TRP A O 1
ATOM 864 N N . PHE A 1 114 ? -7.020 1.361 -7.385 1.00 94.44 114 PHE A N 1
ATOM 865 C CA . PHE A 1 114 ? -7.782 0.970 -8.573 1.00 94.44 114 PHE A CA 1
ATOM 866 C C . PHE A 1 114 ? -7.359 1.752 -9.826 1.00 94.44 114 PHE A C 1
ATOM 868 O O . PHE A 1 114 ? -7.152 1.176 -10.889 1.00 94.44 114 PHE A O 1
ATOM 875 N N . ARG A 1 115 ? -7.147 3.069 -9.699 1.00 95.88 115 ARG A N 1
ATOM 876 C CA . ARG A 1 115 ? -6.721 3.927 -10.822 1.00 95.88 115 ARG A CA 1
ATOM 877 C C . ARG A 1 115 ? -5.284 3.686 -11.286 1.00 95.88 115 ARG A C 1
ATOM 879 O O . ARG A 1 115 ? -4.915 4.173 -12.349 1.00 95.88 115 ARG A O 1
ATOM 886 N N . ARG A 1 116 ? -4.455 3.031 -10.473 1.00 95.44 116 ARG A N 1
ATOM 887 C CA . ARG A 1 116 ? -3.003 2.921 -10.684 1.00 95.44 116 ARG A CA 1
ATOM 888 C C . ARG A 1 116 ? -2.519 1.489 -10.823 1.00 95.44 116 ARG A C 1
ATOM 890 O O . ARG A 1 116 ? -1.416 1.289 -11.313 1.00 95.44 116 ARG A O 1
ATOM 897 N N . SER A 1 117 ? -3.301 0.503 -10.397 1.00 93.25 117 SER A N 1
ATOM 898 C CA . SER A 1 117 ? -2.837 -0.867 -10.197 1.00 93.25 117 SER A CA 1
ATOM 899 C C . SER A 1 117 ? -2.368 -1.536 -11.482 1.00 93.25 117 SER A C 1
ATOM 901 O O . SER A 1 117 ? -1.379 -2.263 -11.445 1.00 93.25 117 SER A O 1
ATOM 903 N N . SER A 1 118 ? -3.047 -1.299 -12.608 1.00 92.75 118 SER A N 1
ATOM 904 C CA . SER A 1 118 ? -2.661 -1.859 -13.909 1.00 92.75 118 SER A CA 1
ATOM 905 C C . SER A 1 118 ? -1.316 -1.300 -14.373 1.00 92.75 118 SER A C 1
ATOM 907 O O . SER A 1 118 ? -0.383 -2.061 -14.616 1.00 92.75 118 SER A O 1
ATOM 909 N N . THR A 1 119 ? -1.178 0.025 -14.403 1.00 94.62 119 THR A N 1
ATOM 910 C CA . THR A 1 119 ? 0.063 0.692 -14.814 1.00 94.62 119 THR A CA 1
ATOM 911 C C . THR A 1 119 ? 1.204 0.438 -13.828 1.00 94.62 119 THR A C 1
ATOM 913 O O . THR A 1 119 ? 2.340 0.251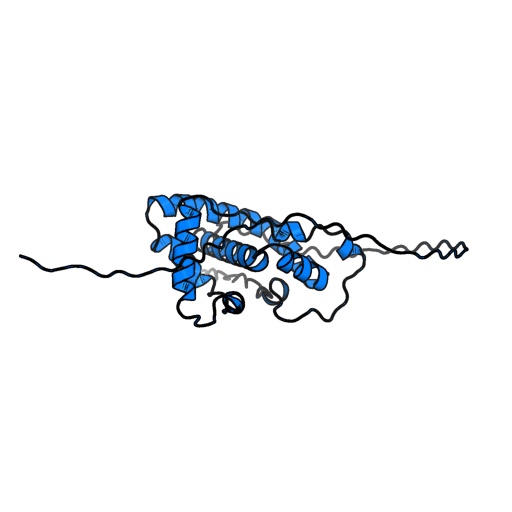 -14.246 1.00 94.62 119 THR A O 1
ATOM 916 N N . ALA A 1 120 ? 0.918 0.356 -12.526 1.00 95.38 120 ALA A N 1
ATOM 917 C CA . ALA A 1 120 ? 1.899 -0.021 -11.511 1.00 95.38 120 ALA A CA 1
ATOM 918 C C . ALA A 1 120 ? 2.474 -1.416 -11.783 1.00 95.38 120 ALA A C 1
ATOM 920 O O . ALA A 1 120 ? 3.687 -1.592 -11.757 1.00 95.38 120 ALA A O 1
ATOM 921 N N . GLN A 1 121 ? 1.619 -2.399 -12.084 1.00 93.69 121 GLN A N 1
ATOM 922 C CA . GLN A 1 121 ? 2.056 -3.761 -12.411 1.00 93.69 121 GLN A CA 1
ATOM 923 C C . GLN A 1 121 ? 2.874 -3.806 -13.704 1.00 93.69 121 GLN A C 1
ATOM 925 O O . GLN A 1 121 ? 3.917 -4.461 -13.752 1.00 93.69 121 GLN A O 1
ATOM 930 N N . GLU A 1 122 ? 2.431 -3.089 -14.736 1.00 94.00 122 GLU A N 1
ATOM 931 C CA . GLU A 1 122 ? 3.152 -2.995 -16.004 1.00 94.00 122 GLU A CA 1
ATOM 932 C C . GLU A 1 122 ? 4.540 -2.373 -15.810 1.00 94.00 122 GLU A C 1
ATOM 934 O O . GLU A 1 122 ? 5.546 -2.984 -16.173 1.00 94.00 122 GLU A O 1
ATOM 939 N N . ILE A 1 123 ? 4.620 -1.207 -15.163 1.00 95.12 123 ILE A N 1
ATOM 940 C CA . ILE A 1 123 ? 5.887 -0.515 -14.900 1.00 95.12 123 ILE A CA 1
ATOM 941 C C . ILE A 1 123 ? 6.794 -1.358 -14.002 1.00 95.12 123 ILE A C 1
ATOM 943 O O . ILE A 1 123 ? 7.988 -1.452 -14.280 1.00 95.12 123 ILE A O 1
ATOM 947 N N . ALA A 1 124 ? 6.261 -2.012 -12.969 1.00 95.31 124 ALA A N 1
ATOM 948 C CA . ALA A 1 124 ? 7.046 -2.887 -12.102 1.00 95.31 124 ALA A CA 1
ATOM 949 C C . ALA A 1 124 ? 7.671 -4.071 -12.865 1.00 95.31 124 ALA A C 1
ATOM 951 O O . ALA A 1 124 ? 8.790 -4.487 -12.567 1.00 95.31 124 ALA A O 1
ATOM 952 N N . SER A 1 125 ? 6.980 -4.590 -13.883 1.00 93.06 125 SER A N 1
ATOM 953 C CA . SER A 1 125 ? 7.469 -5.682 -14.735 1.00 93.06 125 SER A CA 1
ATOM 954 C C . SER A 1 125 ? 8.440 -5.210 -15.833 1.00 93.06 125 SER A C 1
ATOM 956 O O . SER A 1 125 ? 9.440 -5.872 -16.147 1.00 93.06 125 SER A O 1
ATOM 958 N N . VAL A 1 126 ? 8.170 -4.048 -16.432 1.00 94.94 126 VAL A N 1
ATOM 959 C CA . VAL A 1 126 ? 8.946 -3.492 -17.552 1.00 94.94 126 VAL A CA 1
ATOM 960 C C . VAL A 1 126 ? 10.217 -2.785 -17.077 1.00 94.94 126 VAL A C 1
ATOM 962 O O . VAL A 1 126 ? 11.267 -2.958 -17.702 1.00 94.94 126 VAL A O 1
ATOM 965 N N . CYS A 1 127 ? 10.131 -2.055 -15.964 1.00 96.19 127 CYS A N 1
ATOM 966 C CA . CYS A 1 127 ? 11.177 -1.220 -15.371 1.00 96.19 127 CYS A CA 1
ATOM 967 C C . CYS A 1 127 ? 11.571 -1.700 -13.957 1.00 96.19 127 CYS A C 1
ATOM 969 O O . CYS A 1 127 ? 11.504 -0.918 -13.001 1.00 96.19 127 CYS A O 1
ATOM 971 N N . PRO A 1 128 ? 11.941 -2.979 -13.767 1.00 95.44 128 PRO A N 1
ATOM 972 C CA . PRO A 1 128 ? 12.051 -3.560 -12.435 1.00 95.44 128 PRO A CA 1
ATOM 973 C C . PRO A 1 128 ? 13.155 -2.924 -11.573 1.00 95.44 128 PRO A C 1
ATOM 975 O O . PRO A 1 128 ? 12.979 -2.815 -10.357 1.00 95.44 128 PRO A O 1
ATOM 978 N N . ASN A 1 129 ? 14.271 -2.456 -12.153 1.00 95.62 129 ASN A N 1
ATOM 979 C CA . ASN A 1 129 ? 15.326 -1.802 -11.363 1.00 95.62 129 ASN A CA 1
ATOM 980 C C . ASN A 1 129 ? 14.889 -0.422 -10.879 1.00 95.62 129 ASN A C 1
ATOM 982 O O . ASN A 1 129 ? 15.094 -0.080 -9.714 1.00 95.62 129 ASN A O 1
ATOM 986 N N . ARG A 1 130 ? 14.280 0.378 -11.758 1.00 95.94 130 ARG A N 1
ATOM 987 C CA . ARG A 1 130 ? 13.757 1.703 -11.415 1.00 95.94 130 ARG A CA 1
ATOM 988 C C . ARG A 1 130 ? 12.580 1.602 -10.451 1.00 95.94 130 ARG A C 1
ATOM 990 O O . ARG A 1 130 ? 12.514 2.412 -9.532 1.00 95.94 130 ARG A O 1
ATOM 997 N N . TRP A 1 131 ? 11.720 0.592 -10.593 1.00 96.50 131 TRP A N 1
ATOM 998 C CA . TRP A 1 131 ? 10.658 0.288 -9.632 1.00 96.50 131 TRP A CA 1
ATOM 999 C C . TRP A 1 131 ? 11.212 0.006 -8.239 1.00 96.50 131 TRP A C 1
ATOM 1001 O O . TRP A 1 131 ? 10.846 0.690 -7.284 1.00 96.50 131 TRP A O 1
ATOM 1011 N N . ARG A 1 132 ? 12.163 -0.930 -8.128 1.00 94.50 132 ARG A N 1
ATOM 1012 C CA . ARG A 1 132 ? 12.847 -1.209 -6.861 1.00 94.50 132 ARG A CA 1
ATOM 1013 C C . ARG A 1 132 ? 13.528 0.035 -6.292 1.00 94.50 132 ARG A C 1
ATOM 1015 O O . ARG A 1 132 ? 13.363 0.338 -5.118 1.00 94.50 132 ARG A O 1
ATOM 1022 N N . SER A 1 133 ? 14.264 0.775 -7.118 1.00 94.12 133 SER A N 1
ATOM 1023 C CA . SER A 1 133 ? 14.959 1.984 -6.672 1.00 94.12 133 SER A CA 1
ATOM 1024 C C . SER A 1 133 ? 13.991 3.057 -6.167 1.00 94.12 133 SER A C 1
ATOM 1026 O O . SER A 1 133 ? 14.319 3.751 -5.209 1.00 94.12 133 SER A O 1
ATOM 1028 N N . ALA A 1 134 ? 12.811 3.200 -6.775 1.00 95.25 134 ALA A N 1
ATOM 1029 C CA . ALA A 1 134 ? 11.771 4.106 -6.297 1.00 95.25 134 ALA A CA 1
ATOM 1030 C C . ALA A 1 134 ? 11.142 3.613 -4.981 1.00 95.25 134 ALA A C 1
ATOM 1032 O O . ALA A 1 134 ? 10.929 4.414 -4.071 1.00 95.25 134 ALA A O 1
ATOM 1033 N N . MET A 1 135 ? 10.917 2.300 -4.859 1.00 94.00 135 MET A N 1
ATOM 1034 C CA . MET A 1 135 ? 10.414 1.649 -3.646 1.00 94.00 135 MET A CA 1
ATOM 1035 C C . MET A 1 135 ? 11.340 1.862 -2.442 1.00 94.00 135 MET A C 1
ATOM 1037 O O . MET A 1 135 ? 10.867 2.165 -1.348 1.00 94.00 135 MET A O 1
ATOM 1041 N N . GLU A 1 136 ? 12.647 1.693 -2.652 1.00 90.44 136 GLU A N 1
ATOM 1042 C CA . GLU A 1 136 ? 13.698 1.830 -1.633 1.00 90.44 136 GLU A CA 1
ATOM 1043 C C . GLU A 1 136 ? 14.100 3.296 -1.403 1.00 90.44 136 GLU A C 1
ATOM 1045 O O . GLU A 1 136 ? 14.566 3.658 -0.325 1.00 90.44 136 GLU A O 1
ATOM 1050 N N . GLY A 1 137 ? 13.912 4.156 -2.408 1.00 90.75 137 GLY A N 1
ATOM 1051 C CA . GLY A 1 137 ? 14.281 5.571 -2.359 1.00 90.75 137 GLY A CA 1
ATOM 1052 C C . GLY A 1 137 ? 13.362 6.432 -1.491 1.00 90.75 137 GLY A C 1
ATOM 1053 O O . GLY A 1 137 ? 13.761 7.527 -1.089 1.00 90.75 137 GLY A O 1
ATOM 1054 N N . LEU A 1 138 ? 12.152 5.958 -1.182 1.00 89.19 138 LEU A N 1
ATOM 1055 C CA . LEU A 1 138 ? 11.263 6.589 -0.209 1.00 89.19 138 LEU A CA 1
ATOM 1056 C C . LEU A 1 138 ? 11.298 5.827 1.119 1.00 89.19 138 LEU A C 1
ATOM 1058 O O . LEU A 1 138 ? 11.134 4.605 1.116 1.00 89.19 138 LEU A O 1
ATOM 1062 N N . PRO A 1 139 ? 11.416 6.522 2.268 1.00 88.44 139 PRO A N 1
ATOM 1063 C CA . PRO A 1 139 ? 11.312 5.882 3.572 1.00 88.44 139 PRO A CA 1
ATOM 1064 C C . PRO A 1 139 ? 10.028 5.057 3.678 1.00 88.44 139 PRO A C 1
ATOM 1066 O O . PRO A 1 139 ? 8.921 5.593 3.592 1.00 88.44 139 PRO A O 1
ATOM 1069 N N . PHE A 1 140 ? 10.194 3.746 3.859 1.00 88.06 140 PHE A N 1
ATOM 1070 C CA . PHE A 1 140 ? 9.099 2.780 3.954 1.00 88.06 140 PHE A CA 1
ATOM 1071 C C . PHE A 1 140 ? 8.172 2.747 2.722 1.00 88.06 140 PHE A C 1
ATOM 1073 O O . PHE A 1 140 ? 7.023 2.329 2.847 1.00 88.06 140 PHE A O 1
ATOM 1080 N N . GLY A 1 141 ? 8.634 3.159 1.533 1.00 91.31 141 GLY A N 1
ATOM 1081 C CA . GLY A 1 141 ? 7.801 3.253 0.325 1.00 91.31 141 GLY A CA 1
ATOM 1082 C C . GLY A 1 141 ? 7.087 1.943 -0.016 1.00 91.31 141 GLY A C 1
ATOM 1083 O O . GLY A 1 141 ? 5.868 1.922 -0.189 1.00 91.31 141 GLY A O 1
ATOM 1084 N N . GLY A 1 142 ? 7.824 0.828 -0.017 1.00 91.94 142 GLY A N 1
ATOM 1085 C CA . GLY A 1 142 ? 7.246 -0.505 -0.221 1.00 91.94 142 GLY A CA 1
ATOM 1086 C C . GLY A 1 142 ? 6.232 -0.903 0.856 1.00 91.94 142 GLY A C 1
ATOM 1087 O O . GLY A 1 142 ? 5.174 -1.437 0.538 1.00 91.94 142 GLY A O 1
ATOM 1088 N N . VAL A 1 143 ? 6.502 -0.585 2.125 1.00 90.69 143 VAL A N 1
ATOM 1089 C CA . VAL A 1 143 ? 5.587 -0.877 3.244 1.00 90.69 143 VAL A CA 1
ATOM 1090 C C . VAL A 1 143 ? 4.287 -0.086 3.100 1.00 90.69 143 VAL A C 1
ATOM 1092 O O . VAL A 1 143 ? 3.207 -0.661 3.225 1.00 90.69 143 VAL A O 1
ATOM 1095 N N . TRP A 1 144 ? 4.382 1.209 2.788 1.00 93.94 144 TRP A N 1
ATOM 1096 C CA . TRP A 1 144 ? 3.225 2.079 2.587 1.00 93.94 144 TRP A CA 1
ATOM 1097 C C . TRP A 1 144 ? 2.369 1.641 1.400 1.00 93.94 144 TRP A C 1
ATOM 1099 O O . TRP A 1 144 ? 1.142 1.579 1.520 1.00 93.94 144 TRP A O 1
ATOM 1109 N N . LEU A 1 145 ? 2.996 1.284 0.276 1.00 95.44 145 LEU A N 1
ATOM 1110 C CA . LEU A 1 145 ? 2.271 0.751 -0.873 1.00 95.44 145 LEU A CA 1
ATOM 1111 C C . LEU A 1 145 ? 1.584 -0.576 -0.533 1.00 95.44 145 LEU A C 1
ATOM 1113 O O . LEU A 1 145 ? 0.397 -0.731 -0.811 1.00 95.44 145 LEU A O 1
ATOM 1117 N N . ASN A 1 146 ? 2.283 -1.505 0.123 1.00 94.31 146 ASN A N 1
ATOM 1118 C CA . ASN A 1 146 ? 1.706 -2.794 0.512 1.00 94.31 146 ASN A CA 1
ATOM 1119 C C . ASN A 1 146 ? 0.511 -2.621 1.462 1.00 94.31 146 ASN A C 1
ATOM 1121 O O . ASN A 1 146 ? -0.544 -3.220 1.264 1.00 94.31 146 ASN A O 1
ATOM 1125 N N . GLN A 1 147 ? 0.631 -1.715 2.432 1.00 93.31 147 GLN A N 1
ATOM 1126 C CA . GLN A 1 147 ? -0.450 -1.397 3.358 1.00 93.31 147 GLN A CA 1
ATOM 1127 C C . GLN A 1 147 ? -1.652 -0.745 2.660 1.00 93.31 147 GLN A C 1
ATOM 1129 O O . GLN A 1 147 ? -2.795 -1.107 2.937 1.00 93.31 147 GLN A O 1
ATOM 1134 N N . THR A 1 148 ? -1.410 0.155 1.704 1.00 96.25 148 THR A N 1
ATOM 1135 C CA . THR A 1 148 ? -2.473 0.761 0.884 1.00 96.25 148 THR A CA 1
ATOM 1136 C C . THR A 1 148 ? -3.226 -0.304 0.092 1.00 96.25 148 THR A C 1
ATOM 1138 O O . THR A 1 148 ? -4.455 -0.310 0.090 1.00 96.25 148 THR A O 1
ATOM 1141 N N . ILE A 1 149 ? -2.504 -1.246 -0.527 1.00 95.19 149 ILE A N 1
ATOM 1142 C CA . ILE A 1 149 ? -3.105 -2.378 -1.244 1.00 95.19 149 ILE A CA 1
ATOM 1143 C C . ILE A 1 149 ? -3.911 -3.260 -0.285 1.00 95.19 149 ILE A C 1
ATOM 1145 O O . ILE A 1 149 ? -5.007 -3.690 -0.639 1.00 95.19 149 ILE A O 1
ATOM 1149 N N . ALA A 1 150 ? -3.399 -3.527 0.919 1.00 94.75 150 ALA A N 1
ATOM 1150 C CA . ALA A 1 150 ? -4.113 -4.322 1.911 1.00 94.75 150 ALA A CA 1
ATOM 1151 C C . ALA A 1 150 ? -5.450 -3.670 2.291 1.00 94.75 150 ALA A C 1
ATOM 1153 O O . ALA A 1 150 ? -6.489 -4.318 2.195 1.00 94.75 150 ALA A O 1
ATOM 1154 N N . PHE A 1 151 ? -5.454 -2.382 2.641 1.00 95.38 151 PHE A N 1
ATOM 1155 C CA . PHE A 1 151 ? -6.683 -1.682 3.021 1.00 95.38 151 PHE A CA 1
ATOM 1156 C C . PHE A 1 151 ? -7.650 -1.461 1.862 1.00 95.38 151 PHE A C 1
ATOM 1158 O O . PHE A 1 151 ? -8.856 -1.567 2.074 1.00 95.38 151 PHE A O 1
ATOM 1165 N N . ALA A 1 152 ? -7.142 -1.229 0.650 1.00 94.75 152 ALA A N 1
ATOM 1166 C CA . ALA A 1 152 ? -7.956 -1.208 -0.560 1.00 94.75 152 ALA A CA 1
ATOM 1167 C C . ALA A 1 152 ? -8.743 -2.518 -0.711 1.00 94.75 152 ALA A C 1
ATOM 1169 O O . ALA A 1 152 ? -9.965 -2.494 -0.824 1.00 94.75 152 ALA A O 1
ATOM 1170 N N . ARG A 1 153 ? -8.061 -3.668 -0.602 1.00 93.56 153 ARG A N 1
ATOM 1171 C CA . ARG A 1 153 ? -8.717 -4.982 -0.682 1.00 93.56 153 ARG A CA 1
ATOM 1172 C C . ARG A 1 153 ? -9.738 -5.193 0.427 1.00 93.56 153 ARG A C 1
ATOM 1174 O O . ARG A 1 153 ? -10.842 -5.637 0.141 1.00 93.56 153 ARG A O 1
ATOM 1181 N N . CYS A 1 154 ? -9.397 -4.849 1.669 1.00 94.44 154 CYS A N 1
ATOM 1182 C CA . CYS A 1 154 ? -10.336 -4.969 2.785 1.00 94.44 154 CYS A CA 1
ATOM 1183 C C . CYS A 1 154 ? -11.599 -4.121 2.562 1.00 94.44 154 CYS A C 1
ATOM 1185 O O . CYS A 1 154 ? -12.700 -4.547 2.908 1.00 94.44 154 CYS A O 1
ATOM 1187 N N . TYR A 1 155 ? -11.449 -2.927 1.979 1.00 94.12 155 TYR A N 1
ATOM 1188 C CA . TYR A 1 155 ? -12.577 -2.065 1.645 1.00 94.12 155 TYR A CA 1
ATOM 1189 C C . TYR A 1 155 ? -13.449 -2.669 0.544 1.00 94.12 155 TYR A C 1
ATOM 1191 O O . TYR A 1 155 ? -14.666 -2.734 0.718 1.00 94.12 155 TYR A O 1
ATOM 1199 N N . ASP A 1 156 ? -12.834 -3.138 -0.542 1.00 92.62 156 ASP A N 1
ATOM 1200 C CA . ASP A 1 156 ? -13.533 -3.718 -1.693 1.00 92.62 156 ASP A CA 1
ATOM 1201 C C . ASP A 1 156 ? -14.275 -5.013 -1.319 1.00 92.62 156 ASP A C 1
ATOM 1203 O O . ASP A 1 156 ? -15.410 -5.223 -1.746 1.00 92.62 156 ASP A O 1
ATOM 1207 N N . GLU A 1 157 ? -13.676 -5.862 -0.475 1.00 92.06 157 GLU A N 1
ATOM 1208 C CA . GLU A 1 157 ? -14.317 -7.075 0.056 1.00 92.06 157 GLU A CA 1
ATOM 1209 C C . GLU A 1 157 ? -15.540 -6.740 0.929 1.00 92.06 157 GLU A C 1
ATOM 1211 O O . GLU A 1 157 ? -16.558 -7.431 0.865 1.00 92.06 157 GLU A O 1
ATOM 1216 N N . ALA A 1 158 ? -15.468 -5.663 1.718 1.00 91.44 158 ALA A N 1
ATOM 1217 C CA . ALA A 1 158 ? -16.581 -5.194 2.543 1.00 91.44 158 ALA A CA 1
ATOM 1218 C C . ALA A 1 158 ? -17.664 -4.442 1.743 1.00 91.44 158 ALA A C 1
ATOM 1220 O O . ALA A 1 158 ? -18.809 -4.363 2.194 1.00 91.44 158 ALA A O 1
ATOM 1221 N N . HIS A 1 159 ? -17.326 -3.911 0.562 1.00 90.69 159 HIS A N 1
ATOM 1222 C CA . HIS A 1 159 ? -18.221 -3.124 -0.292 1.00 90.69 159 HIS A CA 1
ATOM 1223 C C . HIS A 1 159 ? -18.194 -3.632 -1.743 1.00 90.69 159 HIS A C 1
ATOM 1225 O O . HIS A 1 159 ? -17.689 -2.939 -2.631 1.00 90.69 159 HIS A O 1
ATOM 1231 N N . PRO A 1 160 ? -18.761 -4.822 -2.022 1.00 84.12 160 PRO A N 1
ATOM 1232 C CA . PRO A 1 160 ? -18.763 -5.377 -3.368 1.00 84.12 160 PRO A CA 1
ATOM 1233 C C . PRO A 1 160 ? -19.443 -4.420 -4.349 1.00 84.12 160 PRO A C 1
ATOM 1235 O O . PRO A 1 160 ? -20.595 -4.028 -4.151 1.00 84.12 160 PRO A O 1
ATOM 1238 N N . ASN A 1 161 ? -18.741 -4.056 -5.421 1.00 73.06 161 ASN A N 1
ATOM 1239 C CA . ASN A 1 161 ? -19.309 -3.201 -6.455 1.00 73.06 161 ASN A CA 1
ATOM 1240 C C . ASN A 1 161 ? -20.366 -4.001 -7.249 1.00 73.06 161 ASN A C 1
ATOM 1242 O O . ASN A 1 161 ? -20.014 -5.015 -7.859 1.00 73.06 161 ASN A O 1
ATOM 1246 N N . PRO A 1 162 ? -21.653 -3.599 -7.267 1.00 58.75 162 PRO A N 1
ATOM 1247 C CA . PRO A 1 162 ? -22.712 -4.379 -7.912 1.00 58.75 162 PRO A CA 1
ATOM 1248 C C . PRO A 1 162 ? -22.621 -4.403 -9.447 1.00 58.75 162 PRO A C 1
ATOM 1250 O O . PRO A 1 162 ? -23.314 -5.200 -10.075 1.00 58.75 162 PRO A O 1
ATOM 1253 N N . ASN A 1 163 ? -21.771 -3.563 -10.050 1.00 50.84 163 ASN A N 1
ATOM 1254 C CA . ASN A 1 163 ? -21.519 -3.520 -11.489 1.00 50.84 163 ASN A CA 1
ATOM 1255 C C . ASN A 1 163 ? -20.003 -3.610 -11.756 1.00 50.84 163 ASN A C 1
ATOM 1257 O O . ASN A 1 163 ? -19.322 -2.583 -11.771 1.00 50.84 163 ASN A O 1
ATOM 1261 N N . PRO A 1 164 ? -19.440 -4.813 -11.949 1.00 52.09 164 PRO A N 1
ATOM 1262 C CA . PRO A 1 164 ? -18.061 -4.935 -12.397 1.00 52.09 164 PRO A CA 1
ATOM 1263 C C . PRO A 1 164 ? -17.966 -4.453 -13.852 1.00 52.09 164 PRO A C 1
ATOM 1265 O O . PRO A 1 164 ? -18.550 -5.061 -14.749 1.00 52.09 164 PRO A O 1
ATOM 1268 N N . GLU A 1 165 ? -17.246 -3.357 -14.102 1.00 51.47 165 GLU A N 1
ATOM 1269 C CA . GLU A 1 165 ? -16.862 -3.011 -15.472 1.00 51.47 165 GLU A CA 1
ATOM 1270 C C . GLU A 1 165 ? -15.920 -4.099 -16.014 1.00 51.47 165 GLU A C 1
ATOM 1272 O O . GLU A 1 165 ? -14.958 -4.480 -15.335 1.00 51.47 165 GLU A O 1
ATOM 1277 N N . PRO A 1 166 ? -16.174 -4.636 -17.220 1.00 41.47 166 PRO A N 1
ATOM 1278 C CA . PRO A 1 166 ? -15.266 -5.589 -17.829 1.00 41.47 166 PRO A CA 1
ATOM 1279 C C . PRO A 1 166 ? -13.931 -4.892 -18.100 1.00 41.47 166 PRO A C 1
ATOM 1281 O O . PRO A 1 166 ? -13.871 -3.902 -18.824 1.00 41.47 166 PRO A O 1
ATOM 1284 N N . SER A 1 167 ? -12.849 -5.425 -17.531 1.00 41.06 167 SER A N 1
ATOM 1285 C CA . SER A 1 167 ? -11.490 -5.027 -17.894 1.00 41.06 167 SER A CA 1
ATOM 1286 C C . SER A 1 167 ? -11.247 -5.382 -19.361 1.00 41.06 167 SER A C 1
ATOM 1288 O O . SER A 1 167 ? -10.933 -6.523 -19.694 1.00 41.06 167 SER A O 1
ATOM 1290 N N . THR A 1 168 ? -11.423 -4.420 -20.261 1.00 34.31 168 THR A N 1
ATOM 1291 C CA . THR A 1 168 ? -11.000 -4.546 -21.654 1.00 34.31 168 THR A CA 1
ATOM 1292 C C . THR A 1 168 ? -9.483 -4.444 -21.709 1.00 34.31 168 THR A C 1
ATOM 1294 O O . THR A 1 168 ? -8.911 -3.356 -21.721 1.00 34.31 168 THR A O 1
ATOM 1297 N N . THR A 1 169 ? -8.815 -5.594 -21.741 1.00 42.78 169 THR A N 1
ATOM 1298 C CA . THR A 1 169 ? -7.446 -5.699 -22.243 1.00 42.78 169 THR A CA 1
ATOM 1299 C C . THR A 1 169 ? -7.482 -5.481 -23.759 1.00 42.78 169 THR A C 1
ATOM 1301 O O . THR A 1 169 ? -7.530 -6.436 -24.530 1.00 42.78 169 THR A O 1
ATOM 1304 N N . GLU A 1 170 ? -7.503 -4.226 -24.209 1.00 34.41 170 GLU A N 1
ATOM 1305 C CA . GLU A 1 170 ? -7.189 -3.905 -25.603 1.00 34.41 170 GLU A CA 1
ATOM 1306 C C . GLU A 1 170 ? -5.668 -3.832 -25.763 1.00 34.41 170 GLU A C 1
ATOM 1308 O O . GLU A 1 170 ? -5.019 -2.837 -25.446 1.00 34.41 170 GLU A O 1
ATOM 1313 N N . VAL A 1 171 ? -5.089 -4.925 -26.261 1.00 40.59 171 VAL A N 1
ATOM 1314 C CA . VAL A 1 171 ? -3.737 -4.927 -26.821 1.00 40.59 171 VAL A CA 1
ATOM 1315 C C . VAL A 1 171 ? -3.800 -4.187 -28.155 1.00 40.59 171 VAL A C 1
ATOM 1317 O O . VAL A 1 171 ? -4.275 -4.734 -29.149 1.00 40.59 171 VAL A O 1
ATOM 1320 N N . SER A 1 172 ? -3.329 -2.944 -28.185 1.00 32.00 172 SER A N 1
ATOM 1321 C CA . SER A 1 172 ? -3.162 -2.197 -29.433 1.00 32.00 172 SER A CA 1
ATOM 1322 C C . SER A 1 172 ? -1.754 -2.450 -30.002 1.00 32.00 172 SER A C 1
ATOM 1324 O O . SER A 1 172 ? -0.769 -2.203 -29.300 1.00 32.00 172 SER A O 1
ATOM 1326 N N . PRO A 1 173 ? -1.596 -2.972 -31.235 1.00 37.94 173 PRO A N 1
ATOM 1327 C CA . PRO A 1 173 ? -0.277 -3.210 -31.814 1.00 37.94 173 PRO A CA 1
ATOM 1328 C C . PRO A 1 173 ? 0.366 -1.900 -32.300 1.00 37.94 173 PRO A C 1
ATOM 1330 O O . PRO A 1 173 ? -0.113 -1.253 -33.232 1.00 37.94 173 PRO A O 1
ATOM 1333 N N . LEU A 1 174 ? 1.504 -1.529 -31.701 1.00 34.22 174 LEU A N 1
ATOM 1334 C CA . LEU A 1 174 ? 2.383 -0.467 -32.202 1.00 34.22 174 LEU A CA 1
ATOM 1335 C C . LEU A 1 174 ? 2.938 -0.845 -33.583 1.00 34.22 174 LEU A C 1
ATOM 1337 O O . LEU A 1 174 ? 3.715 -1.789 -33.725 1.00 34.22 174 LEU A O 1
ATOM 1341 N N . THR A 1 175 ? 2.578 -0.067 -34.604 1.00 33.97 175 THR A N 1
ATOM 1342 C CA . THR A 1 175 ? 3.186 -0.157 -35.936 1.00 33.97 175 THR A CA 1
ATOM 1343 C C . THR A 1 175 ? 4.404 0.770 -35.981 1.00 33.97 175 THR A C 1
ATOM 1345 O O . THR A 1 175 ? 4.274 1.982 -36.142 1.00 33.97 175 THR A O 1
ATOM 1348 N N . SER A 1 176 ? 5.601 0.210 -35.803 1.00 34.06 176 SER A N 1
ATOM 1349 C CA . SER A 1 176 ? 6.872 0.934 -35.931 1.00 34.06 176 SER A CA 1
ATOM 1350 C C . SER A 1 176 ? 7.181 1.225 -37.400 1.00 34.06 176 SER A C 1
ATOM 1352 O O . SER A 1 176 ? 7.481 0.309 -38.162 1.00 34.06 176 SER A O 1
ATOM 1354 N N . THR A 1 177 ? 7.167 2.499 -37.796 1.00 28.98 177 THR A N 1
ATOM 1355 C CA . THR A 1 177 ? 7.774 2.940 -39.062 1.00 28.98 177 THR A CA 1
ATOM 1356 C C . THR A 1 177 ? 9.181 3.450 -38.768 1.00 28.98 177 THR A C 1
ATOM 1358 O O . THR A 1 177 ? 9.358 4.481 -38.123 1.00 28.98 177 THR A O 1
ATOM 1361 N N . MET A 1 178 ? 10.188 2.695 -39.212 1.00 39.25 178 MET A N 1
ATOM 1362 C CA . MET A 1 178 ? 11.584 3.124 -39.221 1.00 39.25 178 MET A CA 1
ATOM 1363 C C . MET A 1 178 ? 11.789 4.211 -40.279 1.00 39.25 178 MET A C 1
ATOM 1365 O O . MET A 1 178 ? 11.508 3.980 -41.451 1.00 39.25 178 MET A O 1
ATOM 1369 N N . SER A 1 179 ? 12.369 5.343 -39.882 1.00 29.88 179 SER A N 1
ATOM 1370 C CA . SER A 1 179 ? 13.075 6.238 -40.802 1.00 29.88 179 SER A CA 1
ATOM 1371 C C . SER A 1 179 ? 14.455 6.540 -40.238 1.00 29.88 179 SER A C 1
ATOM 1373 O O . SER A 1 179 ? 14.612 7.266 -39.259 1.00 29.88 179 SER A O 1
ATOM 1375 N N . SER A 1 180 ? 15.454 5.930 -40.871 1.00 34.09 180 SER A N 1
ATOM 1376 C CA . SER A 1 180 ? 16.871 6.223 -40.704 1.00 34.09 180 SER A CA 1
ATOM 1377 C C . SER A 1 180 ? 17.204 7.595 -41.286 1.00 34.09 180 SER A C 1
ATOM 1379 O O . SER A 1 180 ? 16.853 7.880 -42.429 1.00 34.09 180 SER A O 1
ATOM 1381 N N . ALA A 1 181 ? 17.987 8.391 -40.562 1.00 31.03 181 ALA A N 1
ATOM 1382 C CA . ALA A 1 181 ? 18.844 9.407 -41.161 1.00 31.03 181 ALA A CA 1
ATOM 1383 C C . ALA A 1 181 ? 20.154 9.500 -40.368 1.00 31.03 181 ALA A C 1
ATOM 1385 O O . ALA A 1 181 ? 20.178 9.808 -39.180 1.00 31.03 181 ALA A O 1
ATOM 1386 N N . SER A 1 182 ? 21.232 9.158 -41.067 1.00 33.62 182 SER A N 1
ATOM 1387 C CA . SER A 1 182 ? 22.635 9.234 -40.667 1.00 33.62 182 SER A CA 1
ATOM 1388 C C . SER A 1 182 ? 23.176 10.654 -40.846 1.00 33.62 182 SER A C 1
ATOM 1390 O O . SER A 1 182 ? 22.818 11.302 -41.830 1.00 33.62 182 SER A O 1
ATOM 1392 N N . SER A 1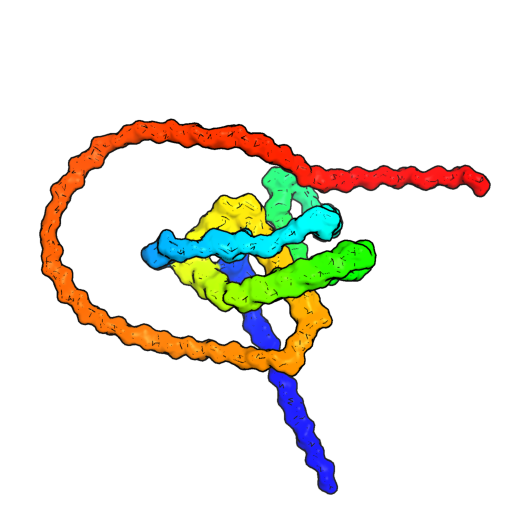 183 ? 24.055 11.087 -39.930 1.00 34.03 183 SER A N 1
ATOM 1393 C CA . SER A 1 183 ? 25.220 12.004 -40.063 1.00 34.03 183 SER A CA 1
ATOM 1394 C C . SER A 1 183 ? 25.537 12.538 -38.652 1.00 34.03 183 SER A C 1
ATOM 1396 O O . SER A 1 183 ? 24.617 12.953 -37.965 1.00 34.03 183 SER A O 1
ATOM 1398 N N . GLY A 1 184 ? 26.736 12.595 -38.073 1.00 30.03 184 GLY A N 1
ATOM 1399 C CA . GLY A 1 184 ? 28.115 12.361 -38.487 1.00 30.03 184 GLY A CA 1
ATOM 1400 C C . GLY A 1 184 ? 29.021 13.258 -37.613 1.00 30.03 184 GLY A C 1
ATOM 1401 O O . GLY A 1 184 ? 28.822 14.464 -37.631 1.00 30.03 184 GLY A O 1
ATOM 1402 N N . ALA A 1 185 ? 30.007 12.667 -36.909 1.00 30.81 185 ALA A N 1
ATOM 1403 C CA . ALA A 1 185 ? 31.176 13.292 -36.234 1.00 30.81 185 ALA A CA 1
ATOM 1404 C C . ALA A 1 185 ? 30.887 14.261 -35.042 1.00 30.81 185 ALA A C 1
ATOM 1406 O O . ALA A 1 185 ? 29.840 14.880 -34.984 1.00 30.81 185 ALA A O 1
ATOM 1407 N N . ARG A 1 186 ? 31.730 14.487 -34.020 1.00 30.42 186 ARG A N 1
ATOM 1408 C CA . ARG A 1 186 ? 33.102 14.092 -33.657 1.00 30.42 186 ARG A CA 1
ATOM 1409 C C . ARG A 1 186 ? 33.275 14.288 -32.131 1.00 30.42 186 ARG A C 1
ATOM 1411 O O . ARG A 1 186 ? 32.601 15.105 -31.518 1.00 30.42 186 ARG A O 1
ATOM 1418 N N . GLU A 1 187 ? 34.217 13.546 -31.571 1.00 33.78 187 GLU A N 1
ATOM 1419 C CA . GLU A 1 187 ? 34.721 13.511 -30.192 1.00 33.78 187 GLU A CA 1
ATOM 1420 C C . GLU A 1 187 ? 35.240 14.854 -29.630 1.00 33.78 187 GLU A C 1
ATOM 1422 O O . GLU A 1 187 ? 35.958 15.581 -30.316 1.00 33.78 187 GLU A O 1
ATOM 1427 N N . THR A 1 188 ? 34.986 15.138 -28.345 1.00 31.09 188 THR A N 1
ATOM 1428 C CA . THR A 1 188 ? 35.916 15.897 -27.482 1.00 31.09 188 THR A CA 1
ATOM 1429 C C . THR A 1 188 ? 35.745 15.463 -26.024 1.00 31.09 188 THR A C 1
ATOM 1431 O O . THR A 1 188 ? 34.654 15.504 -25.460 1.00 31.09 188 THR A O 1
ATOM 1434 N N . ARG A 1 189 ? 36.856 15.027 -25.429 1.00 34.62 189 ARG A N 1
ATOM 1435 C CA . ARG A 1 189 ? 37.020 14.641 -24.026 1.00 34.62 189 ARG A CA 1
ATOM 1436 C C . ARG A 1 189 ? 37.482 15.864 -23.232 1.00 34.62 189 ARG A C 1
ATOM 1438 O O . ARG A 1 189 ? 38.436 16.516 -23.643 1.00 34.62 189 ARG A O 1
ATOM 1445 N N . ALA A 1 190 ? 36.887 16.105 -22.070 1.00 30.89 190 ALA A N 1
ATOM 1446 C CA . ALA A 1 190 ? 37.529 16.837 -20.983 1.00 30.89 190 ALA A CA 1
ATOM 1447 C C . ALA A 1 190 ? 37.044 16.254 -19.651 1.00 30.89 190 ALA A C 1
ATOM 1449 O O . ALA A 1 190 ? 35.844 16.153 -19.401 1.00 30.89 190 ALA A O 1
ATOM 1450 N N . ALA A 1 191 ? 38.000 15.807 -18.843 1.00 30.39 191 ALA A N 1
ATOM 1451 C CA . ALA A 1 191 ? 37.817 15.433 -17.451 1.00 30.39 191 ALA A CA 1
ATOM 1452 C C . ALA A 1 191 ? 38.023 16.679 -16.576 1.00 30.39 191 ALA A C 1
ATOM 1454 O O . ALA A 1 191 ? 38.891 17.480 -16.899 1.00 30.39 191 ALA A O 1
ATOM 1455 N N . GLU A 1 192 ? 37.265 16.824 -15.486 1.00 34.16 192 GLU A N 1
ATOM 1456 C CA . GLU A 1 192 ? 37.796 16.765 -14.113 1.00 34.16 192 GLU A CA 1
ATOM 1457 C C . GLU A 1 192 ? 36.741 17.120 -13.045 1.00 34.16 192 GLU A C 1
ATOM 1459 O O . GLU A 1 192 ? 36.013 18.102 -13.133 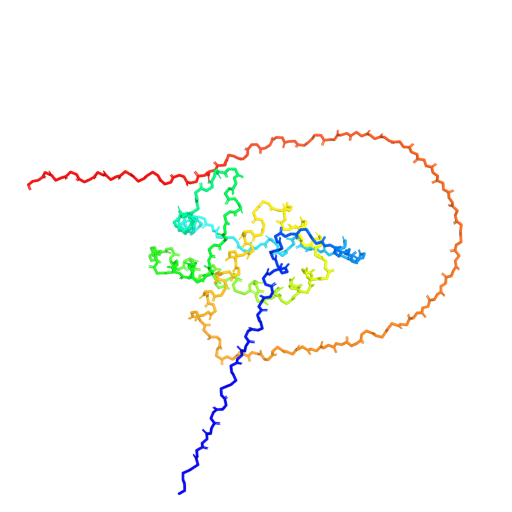1.00 34.16 192 GLU A O 1
ATOM 1464 N N . SER A 1 193 ? 36.700 16.243 -12.039 1.00 30.36 193 SER A N 1
ATOM 1465 C CA . SER A 1 193 ? 36.669 16.474 -10.590 1.00 30.36 193 SER A CA 1
ATOM 1466 C C . SER A 1 193 ? 35.816 17.586 -9.961 1.00 30.36 193 SER A C 1
ATOM 1468 O O . SER A 1 193 ? 36.170 18.756 -9.951 1.00 30.36 193 SER A O 1
ATOM 1470 N N . GLY A 1 194 ? 34.841 17.123 -9.170 1.00 29.58 194 GLY A N 1
ATOM 1471 C CA . GLY A 1 194 ? 34.855 17.346 -7.721 1.00 29.58 194 GLY A CA 1
ATOM 1472 C C . GLY A 1 194 ? 34.209 18.628 -7.195 1.00 29.58 194 GLY A C 1
ATOM 1473 O O . GLY A 1 194 ? 34.770 19.710 -7.265 1.00 29.58 194 GLY A O 1
ATOM 1474 N N . THR A 1 195 ? 33.092 18.479 -6.483 1.00 30.27 195 THR A N 1
ATOM 1475 C CA . THR A 1 195 ? 33.041 18.800 -5.044 1.00 30.27 195 THR A CA 1
ATOM 1476 C C . THR A 1 195 ? 31.741 18.295 -4.429 1.00 30.27 195 THR A C 1
ATOM 1478 O O . THR A 1 195 ? 30.638 18.518 -4.924 1.00 30.27 195 THR A O 1
ATOM 1481 N N . ALA A 1 196 ? 31.911 17.584 -3.317 1.00 36.31 196 ALA A N 1
ATOM 1482 C CA . ALA A 1 196 ? 30.862 17.124 -2.433 1.00 36.31 196 ALA A CA 1
ATOM 1483 C C . ALA A 1 196 ? 30.056 18.306 -1.883 1.00 36.31 196 ALA A C 1
ATOM 1485 O O . ALA A 1 196 ? 30.624 19.259 -1.347 1.00 36.31 196 ALA A O 1
ATOM 1486 N N . ARG A 1 197 ? 28.726 18.207 -1.930 1.00 32.47 197 ARG A N 1
ATOM 1487 C CA . ARG A 1 197 ? 27.847 19.090 -1.165 1.00 32.47 197 ARG A CA 1
ATOM 1488 C C . ARG A 1 197 ? 27.156 18.268 -0.087 1.00 32.47 197 ARG A C 1
ATOM 1490 O O . ARG A 1 197 ? 26.196 17.553 -0.354 1.00 32.47 197 ARG A O 1
ATOM 1497 N N . ARG A 1 198 ? 27.684 18.382 1.137 1.00 41.56 198 ARG A N 1
ATOM 1498 C CA . ARG A 1 198 ? 26.974 18.021 2.368 1.00 41.56 198 ARG A CA 1
ATOM 1499 C C . ARG A 1 198 ? 25.595 18.677 2.335 1.00 41.56 198 ARG A C 1
ATOM 1501 O O . ARG A 1 198 ? 25.501 19.882 2.090 1.00 41.56 198 ARG A O 1
ATOM 1508 N N . ARG A 1 199 ? 24.546 17.914 2.630 1.00 36.22 199 ARG A N 1
ATOM 1509 C CA . ARG A 1 199 ? 23.238 18.472 2.958 1.00 36.22 199 ARG A CA 1
ATOM 1510 C C . ARG A 1 199 ? 22.767 17.862 4.266 1.00 36.22 199 ARG A C 1
ATOM 1512 O O . ARG A 1 199 ? 22.515 16.670 4.319 1.00 36.22 199 ARG A O 1
ATOM 1519 N N . GLY A 1 200 ? 22.730 18.733 5.272 1.00 30.12 200 GLY A N 1
ATOM 1520 C CA . GLY A 1 200 ? 21.791 18.731 6.387 1.00 30.12 200 GLY A CA 1
ATOM 1521 C C . GLY A 1 200 ? 21.517 17.387 7.030 1.00 30.12 200 GLY A C 1
ATOM 1522 O O . GLY A 1 200 ? 20.581 16.702 6.639 1.00 30.12 200 GLY A O 1
ATOM 1523 N N . ASP A 1 201 ? 22.298 17.106 8.066 1.00 33.53 201 ASP A N 1
ATOM 1524 C CA . ASP A 1 201 ? 21.845 16.376 9.241 1.00 33.53 201 ASP A CA 1
ATOM 1525 C C . ASP A 1 201 ? 20.486 16.943 9.684 1.00 33.53 201 ASP A C 1
ATOM 1527 O O . ASP A 1 201 ? 20.369 18.105 10.080 1.00 33.53 201 ASP A O 1
ATOM 1531 N N . GLY A 1 202 ? 19.446 16.146 9.475 1.00 28.53 202 GLY A N 1
ATOM 1532 C CA . GLY A 1 202 ? 18.097 16.377 9.951 1.00 28.53 202 GLY A CA 1
ATOM 1533 C C . GLY A 1 202 ? 17.724 15.150 10.750 1.00 28.53 202 GLY A C 1
ATOM 1534 O O . GLY A 1 202 ? 17.142 14.213 10.210 1.00 28.53 202 GLY A O 1
ATOM 1535 N N . SER A 1 203 ? 18.139 15.132 12.012 1.00 33.88 203 SER A N 1
ATOM 1536 C CA . SER A 1 203 ? 17.741 14.133 12.992 1.00 33.88 203 SER A CA 1
ATOM 1537 C C . SER A 1 203 ? 16.211 14.139 13.088 1.00 33.88 203 SER A C 1
ATOM 1539 O O . SER A 1 203 ? 15.624 15.047 13.674 1.00 33.88 203 SER A O 1
ATOM 1541 N N . ILE A 1 204 ? 15.547 13.164 12.464 1.00 36.44 204 ILE A N 1
ATOM 1542 C CA . ILE A 1 204 ? 14.139 12.874 12.737 1.00 36.44 204 ILE A CA 1
ATOM 1543 C C . ILE A 1 204 ? 14.132 11.660 13.651 1.00 36.44 204 ILE A C 1
ATOM 1545 O O . ILE A 1 204 ? 14.476 10.550 13.246 1.00 36.44 204 ILE A O 1
ATOM 1549 N N . GLU A 1 205 ? 13.802 11.932 14.909 1.00 30.34 205 GLU A N 1
ATOM 1550 C CA . GLU A 1 205 ? 13.696 10.953 15.977 1.00 30.34 205 GLU A CA 1
ATOM 1551 C C . GLU A 1 205 ? 12.763 9.806 15.578 1.00 30.34 205 GLU A C 1
ATOM 1553 O O . GLU A 1 205 ? 11.618 9.992 15.157 1.00 30.34 205 GLU A O 1
ATOM 1558 N N . MET A 1 206 ? 13.295 8.597 15.702 1.00 33.16 206 MET A N 1
ATOM 1559 C CA . MET A 1 206 ? 12.614 7.345 15.433 1.00 33.16 206 MET A CA 1
ATOM 1560 C C . MET A 1 206 ? 11.692 7.032 16.620 1.00 33.16 206 MET A C 1
ATOM 1562 O O . MET A 1 206 ? 12.159 6.555 17.652 1.00 33.16 206 MET A O 1
ATOM 1566 N N . ILE A 1 207 ? 10.380 7.262 16.496 1.00 33.31 207 ILE A N 1
ATOM 1567 C CA . ILE A 1 207 ? 9.421 6.679 17.447 1.00 33.31 207 ILE A CA 1
ATOM 1568 C C . ILE A 1 207 ? 9.198 5.225 17.039 1.00 33.31 207 ILE A C 1
ATOM 1570 O O . ILE A 1 207 ? 8.301 4.882 16.269 1.00 33.31 207 ILE A O 1
ATOM 1574 N N . VAL A 1 208 ? 10.051 4.356 17.568 1.00 38.09 208 VAL A N 1
ATOM 1575 C CA . VAL A 1 208 ? 9.753 2.934 17.701 1.00 38.09 208 VAL A CA 1
ATOM 1576 C C . VAL A 1 208 ? 8.719 2.832 18.812 1.00 38.09 208 VAL A C 1
ATOM 1578 O O . VAL A 1 208 ? 9.044 3.023 19.980 1.00 38.09 208 VAL A O 1
ATOM 1581 N N . ALA A 1 209 ? 7.459 2.576 18.462 1.00 37.09 209 ALA A N 1
ATOM 1582 C CA . ALA A 1 209 ? 6.439 2.284 19.459 1.00 37.09 209 ALA A CA 1
ATOM 1583 C C . ALA A 1 209 ? 6.823 0.988 20.195 1.00 37.09 209 ALA A C 1
ATOM 1585 O O . ALA A 1 209 ? 6.656 -0.117 19.676 1.00 37.09 209 ALA A O 1
ATOM 1586 N N . ALA A 1 210 ? 7.389 1.140 21.390 1.00 33.47 210 ALA A N 1
ATOM 1587 C CA . ALA A 1 210 ? 7.530 0.085 22.375 1.00 33.47 210 ALA A CA 1
ATOM 1588 C C . ALA A 1 210 ? 6.239 0.053 23.202 1.00 33.47 210 ALA A C 1
ATOM 1590 O O . ALA A 1 210 ? 5.972 0.964 23.986 1.00 33.47 210 ALA A O 1
ATOM 1591 N N . ALA A 1 211 ? 5.417 -0.979 23.022 1.00 35.62 211 ALA A N 1
ATOM 1592 C CA . ALA A 1 211 ? 4.297 -1.234 23.917 1.00 35.62 211 ALA A CA 1
ATOM 1593 C C . ALA A 1 211 ? 4.836 -1.890 25.199 1.00 35.62 211 ALA A C 1
ATOM 1595 O O . ALA A 1 211 ? 5.105 -3.088 25.237 1.00 35.62 211 ALA A O 1
ATOM 1596 N N . ALA A 1 212 ? 5.023 -1.096 26.254 1.00 32.34 212 ALA A N 1
ATOM 1597 C CA . ALA A 1 212 ? 5.214 -1.616 27.602 1.00 32.34 212 ALA A CA 1
ATOM 1598 C C . ALA A 1 212 ? 3.836 -1.928 28.207 1.00 32.34 212 ALA A C 1
ATOM 1600 O O . ALA A 1 212 ? 3.079 -1.020 28.548 1.00 32.34 212 ALA A O 1
ATOM 1601 N N . ALA A 1 213 ? 3.495 -3.210 28.337 1.00 32.50 213 ALA A N 1
ATOM 1602 C CA . ALA A 1 213 ? 2.308 -3.636 29.069 1.00 32.50 213 ALA A CA 1
ATOM 1603 C C . ALA A 1 213 ? 2.582 -3.570 30.583 1.00 32.50 213 ALA A C 1
ATOM 1605 O O . ALA A 1 213 ? 3.249 -4.441 31.140 1.00 32.50 213 ALA A O 1
ATOM 1606 N N . ALA A 1 214 ? 2.062 -2.543 31.258 1.00 33.09 214 ALA A N 1
ATOM 1607 C CA . ALA A 1 214 ? 1.950 -2.520 32.713 1.00 33.09 214 ALA A CA 1
ATOM 1608 C C . ALA A 1 214 ? 0.580 -3.088 33.113 1.00 33.09 214 ALA A C 1
ATOM 1610 O O . ALA A 1 214 ? -0.445 -2.426 32.965 1.00 33.09 214 ALA A O 1
ATOM 1611 N N . ALA A 1 215 ? 0.559 -4.324 33.611 1.00 32.28 215 ALA A N 1
ATOM 1612 C CA . ALA A 1 215 ? -0.604 -4.883 34.285 1.00 32.28 215 ALA A CA 1
ATOM 1613 C C . ALA A 1 215 ? -0.509 -4.573 35.785 1.00 32.28 215 ALA A C 1
ATOM 1615 O O . ALA A 1 215 ? 0.267 -5.196 36.508 1.00 32.28 215 ALA A O 1
ATOM 1616 N N . THR A 1 216 ? -1.318 -3.631 36.264 1.00 35.62 216 THR A N 1
ATOM 1617 C CA . THR A 1 216 ? -1.658 -3.511 37.685 1.00 35.62 216 THR A CA 1
ATOM 1618 C C . THR A 1 216 ? -3.169 -3.389 37.822 1.00 35.62 216 THR A C 1
ATOM 1620 O O . THR A 1 216 ? -3.756 -2.342 37.576 1.00 35.62 216 THR A O 1
ATOM 1623 N N . VAL A 1 217 ? -3.811 -4.468 38.265 1.00 35.97 217 VAL A N 1
ATOM 1624 C CA . VAL A 1 217 ? -5.081 -4.363 38.987 1.00 35.97 217 VAL A CA 1
ATOM 1625 C C . VAL A 1 217 ? -4.873 -5.051 40.323 1.00 35.97 217 VAL A C 1
ATOM 1627 O O . VAL A 1 217 ? -4.810 -6.275 40.416 1.00 35.97 217 VAL A O 1
ATOM 1630 N N . GLY A 1 218 ? -4.703 -4.222 41.351 1.00 31.48 218 GLY A N 1
ATOM 1631 C CA . GLY A 1 218 ? -4.834 -4.636 42.735 1.00 31.48 218 GLY A CA 1
ATOM 1632 C C . GLY A 1 218 ? -6.306 -4.883 43.053 1.00 31.48 218 GLY A C 1
ATOM 1633 O O . GLY A 1 218 ? -7.152 -4.029 42.799 1.00 31.48 218 GLY A O 1
ATOM 1634 N N . MET A 1 219 ? -6.599 -6.049 43.621 1.00 31.34 219 MET A N 1
ATOM 1635 C CA . MET A 1 219 ? -7.826 -6.287 44.375 1.00 31.34 219 MET A CA 1
ATOM 1636 C C . MET A 1 219 ? -7.609 -5.789 45.805 1.00 31.34 219 MET A C 1
ATOM 1638 O O . MET A 1 219 ? -6.859 -6.397 46.566 1.00 31.34 219 MET A O 1
ATOM 1642 N N . ILE A 1 220 ? -8.277 -4.694 46.164 1.00 35.50 220 ILE A N 1
ATOM 1643 C CA . ILE A 1 220 ? -8.680 -4.404 47.542 1.00 35.50 220 ILE A CA 1
ATOM 1644 C C . ILE A 1 220 ? -10.155 -4.013 47.482 1.00 35.50 220 ILE A C 1
ATOM 1646 O O . ILE A 1 220 ? -10.479 -2.899 47.070 1.00 35.50 220 ILE A O 1
ATOM 1650 N N . LEU A 1 221 ? -11.017 -4.960 47.847 1.00 37.94 221 LEU A N 1
ATOM 1651 C CA . LEU A 1 221 ? -12.113 -4.819 48.813 1.00 37.94 221 LEU A CA 1
ATOM 1652 C C . LEU A 1 221 ? -12.738 -6.196 49.050 1.00 37.94 221 LEU A C 1
ATOM 1654 O O . LEU A 1 221 ? -13.140 -6.836 48.055 1.00 37.94 221 LEU A O 1
#

Radius of gyration: 24.46 Å; chains: 1; bounding box: 80×47×90 Å

Sequence (221 aa):
MKAIVSLLQAAAVVAGIEVSHLFPTASPTKNDPWYCATENITSYFDVPKPTAALKTALDSYGAELYKACTLPLEERLDCPYPAYSSWCGFATAAAPEVTAYYSSYASEASSWWFRRSSTAQEIASVCPNRWRSAMEGLPFGGVWLNQTIAFARCYDEAHPNPNPEPSTTEVSPLTSTMSSASSGARETRAAESGTARRRGDGSIEMIVAAAAAAATVGMIL

Organism: NCBI:txid94208

InterPro domains:
  IPR056637 Domain of unknown function DUF7735 [PF24870] (22-161)

pLDDT: mean 72.48, std 27.23, range [28.53, 97.81]

Secondary structure (DSSP, 8-state):
------------------HHHHS-SSPP-SPPPGGGGTS-GGGGT------HHHHHHHHHHHHHHTTT----GGGGGGSPPPPHHHHHTHHHHS-HHHHHHHHHHHHHHHHHHHTTHHHHHHHHHHSHHHHHHHHHHSTTHHHHHHHHHHHHHHHHHHS--SS----------------------------------------------------------